Protein AF-E4YZF6-F1 (afdb_monomer_lite)

Structure (mmCIF, N/CA/C/O backbone):
data_AF-E4YZF6-F1
#
_entry.id   AF-E4YZF6-F1
#
loop_
_atom_site.group_PDB
_atom_site.id
_atom_site.type_symbol
_atom_site.label_atom_id
_atom_site.label_alt_id
_atom_site.label_comp_id
_atom_site.label_asym_id
_atom_site.label_entity_id
_atom_site.label_seq_id
_atom_site.pdbx_PDB_ins_code
_atom_site.Cartn_x
_atom_site.Cartn_y
_atom_site.Cartn_z
_atom_site.occupancy
_atom_site.B_iso_or_equiv
_atom_site.auth_seq_id
_atom_site.auth_comp_id
_atom_site.auth_asym_id
_atom_site.auth_atom_id
_atom_site.pdbx_PDB_model_num
ATOM 1 N N . MET A 1 1 ? 21.739 -3.680 -17.768 1.00 57.84 1 MET A N 1
ATOM 2 C CA . MET A 1 1 ? 20.543 -4.187 -17.054 1.00 57.84 1 MET A CA 1
ATOM 3 C C . MET A 1 1 ? 20.066 -3.189 -16.005 1.00 57.84 1 MET A C 1
ATOM 5 O O . MET 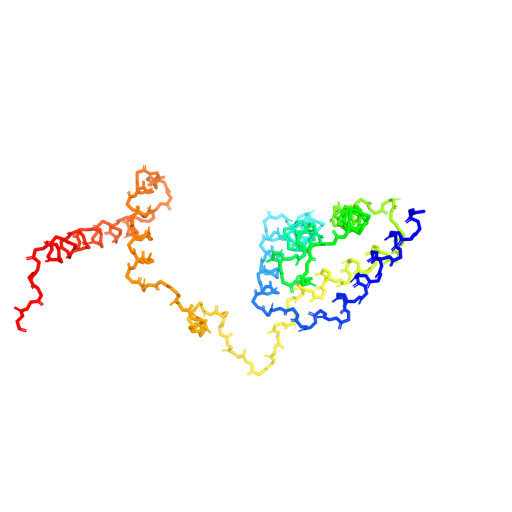A 1 1 ? 18.897 -2.847 -16.023 1.00 57.84 1 MET A O 1
ATOM 9 N N . GLU A 1 2 ? 20.958 -2.651 -15.171 1.00 67.56 2 GLU A N 1
ATOM 10 C CA . GLU A 1 2 ? 20.621 -1.664 -14.129 1.00 67.56 2 GLU A CA 1
ATOM 11 C C . GLU A 1 2 ? 19.937 -0.390 -14.665 1.00 67.56 2 GLU A C 1
ATOM 13 O O . GLU A 1 2 ? 18.896 0.005 -14.149 1.00 67.56 2 GLU A O 1
ATOM 18 N N . LYS A 1 3 ? 20.427 0.173 -15.782 1.00 73.56 3 LYS A N 1
ATOM 19 C CA . LYS A 1 3 ? 19.780 1.310 -16.467 1.00 73.56 3 LYS A CA 1
ATOM 20 C C . LYS A 1 3 ? 18.340 1.001 -16.907 1.00 73.56 3 LYS A C 1
ATOM 22 O O . LYS A 1 3 ? 17.437 1.774 -16.637 1.00 73.56 3 LYS A O 1
ATOM 27 N N . VAL A 1 4 ? 18.121 -0.182 -17.484 1.00 79.62 4 VAL A N 1
ATOM 28 C CA . VAL A 1 4 ? 16.801 -0.629 -17.963 1.00 79.62 4 VAL A CA 1
ATOM 29 C C . VAL A 1 4 ? 15.807 -0.783 -16.805 1.00 79.62 4 VAL A C 1
ATOM 31 O O . VAL A 1 4 ? 14.653 -0.393 -16.924 1.00 79.62 4 VAL A O 1
ATOM 34 N N . VAL A 1 5 ? 16.245 -1.316 -15.659 1.00 84.00 5 VAL A N 1
ATOM 35 C CA . VAL A 1 5 ? 15.397 -1.407 -14.457 1.00 84.00 5 VAL A CA 1
ATOM 36 C C . VAL A 1 5 ? 15.055 -0.017 -13.924 1.00 84.00 5 VAL A C 1
ATOM 38 O O . VAL A 1 5 ? 13.911 0.216 -13.548 1.00 84.00 5 VAL A O 1
ATOM 41 N N . SER A 1 6 ? 16.019 0.908 -13.913 1.00 85.31 6 SER A N 1
ATOM 42 C CA . SER A 1 6 ? 15.778 2.299 -13.512 1.00 85.31 6 SER A CA 1
ATOM 43 C C . SER A 1 6 ? 14.727 2.975 -14.396 1.00 85.31 6 SER A C 1
ATOM 45 O O . SER A 1 6 ? 13.865 3.676 -13.871 1.00 85.31 6 SER A O 1
ATOM 47 N N . ASP A 1 7 ? 14.765 2.735 -15.707 1.00 88.94 7 ASP A N 1
ATOM 48 C CA . ASP A 1 7 ? 13.785 3.283 -16.649 1.00 88.94 7 ASP A CA 1
ATOM 49 C C . ASP A 1 7 ? 12.374 2.742 -16.355 1.00 88.94 7 ASP A C 1
ATOM 51 O O . ASP A 1 7 ? 11.419 3.515 -16.288 1.00 88.94 7 ASP A O 1
ATOM 55 N N . TYR A 1 8 ? 12.239 1.441 -16.065 1.00 90.62 8 TYR A N 1
ATOM 56 C CA . TYR A 1 8 ? 10.955 0.852 -15.661 1.00 90.62 8 TYR A CA 1
ATOM 57 C C . TYR A 1 8 ? 10.440 1.381 -14.319 1.00 90.62 8 TYR A C 1
ATOM 59 O O . TYR A 1 8 ? 9.239 1.599 -14.168 1.00 90.62 8 TYR A O 1
ATOM 67 N N . VAL A 1 9 ? 11.323 1.599 -13.339 1.00 90.12 9 VAL A N 1
ATOM 68 C CA . VAL A 1 9 ? 10.950 2.187 -12.040 1.00 90.12 9 VAL A CA 1
ATOM 69 C C . VAL A 1 9 ? 10.416 3.600 -12.236 1.00 90.12 9 VAL A C 1
ATOM 71 O O . VAL A 1 9 ? 9.359 3.938 -11.704 1.00 90.12 9 VAL A O 1
ATOM 74 N N . LEU A 1 10 ? 11.125 4.410 -13.021 1.00 90.94 10 LEU A N 1
ATOM 75 C CA . LEU A 1 10 ? 10.709 5.769 -13.325 1.00 90.94 10 LEU A CA 1
ATOM 76 C C . LEU A 1 10 ? 9.372 5.781 -14.073 1.00 90.94 10 LEU A C 1
ATOM 78 O O . LEU A 1 10 ? 8.456 6.491 -13.673 1.00 90.94 10 LEU A O 1
ATOM 82 N N . GLN A 1 11 ? 9.223 4.942 -15.099 1.00 91.81 11 GLN A N 1
ATOM 83 C CA . GLN A 1 11 ? 7.972 4.814 -15.840 1.00 91.81 11 GLN A CA 1
ATOM 84 C C . GLN A 1 11 ? 6.807 4.409 -14.928 1.00 91.81 11 GLN A C 1
ATOM 86 O O . GLN A 1 11 ? 5.715 4.970 -15.046 1.00 91.81 11 GLN A O 1
ATOM 91 N N . ALA A 1 12 ? 7.025 3.465 -14.010 1.00 91.31 12 ALA A N 1
ATOM 92 C CA . ALA A 1 12 ? 6.015 3.054 -13.044 1.00 91.31 12 ALA A CA 1
ATOM 93 C C . ALA A 1 12 ? 5.616 4.216 -12.123 1.00 91.31 12 ALA A C 1
ATOM 95 O O . ALA A 1 12 ? 4.426 4.464 -11.946 1.00 91.31 12 ALA A O 1
ATOM 96 N N . LEU A 1 13 ? 6.587 4.955 -11.577 1.00 91.81 13 LEU A N 1
ATOM 97 C CA . LEU A 1 13 ? 6.333 6.109 -10.711 1.00 91.81 13 LEU A CA 1
ATOM 98 C C . LEU A 1 13 ? 5.577 7.224 -11.438 1.00 91.81 13 LEU A C 1
ATOM 100 O O . LEU A 1 13 ? 4.540 7.660 -10.943 1.00 91.81 13 LEU A O 1
ATOM 104 N N . CYS A 1 14 ? 6.019 7.611 -12.636 1.00 92.50 14 CYS A N 1
ATOM 105 C CA . CYS A 1 14 ? 5.322 8.610 -13.444 1.00 92.50 14 CYS A CA 1
ATOM 106 C C . CYS A 1 14 ? 3.892 8.161 -13.782 1.00 92.50 14 CYS A C 1
ATOM 108 O O . CYS A 1 14 ? 2.959 8.955 -13.702 1.00 92.50 14 CYS A O 1
ATOM 110 N N . SER A 1 15 ? 3.692 6.880 -14.114 1.00 92.44 15 SER A N 1
ATOM 111 C CA . SER A 1 15 ? 2.353 6.335 -14.382 1.00 92.44 15 SER A CA 1
ATOM 112 C C . SER A 1 15 ? 1.465 6.412 -13.141 1.00 92.44 15 SER A C 1
ATOM 114 O O . SER A 1 15 ? 0.338 6.892 -13.226 1.00 92.44 15 SER A O 1
ATOM 116 N N . MET A 1 16 ? 1.988 6.016 -11.976 1.0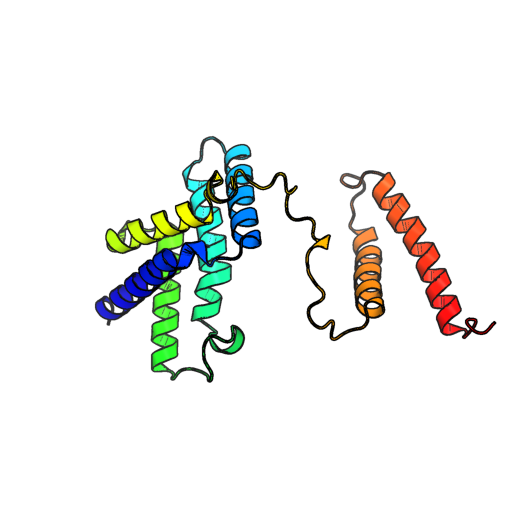0 91.50 16 MET A N 1
ATOM 117 C CA . MET A 1 16 ? 1.267 6.105 -10.705 1.00 91.50 16 MET A CA 1
ATOM 118 C C . MET A 1 16 ? 0.913 7.550 -10.351 1.00 91.50 16 MET A C 1
ATOM 120 O O . MET A 1 16 ? -0.227 7.794 -9.965 1.00 91.50 16 MET A O 1
ATOM 124 N N . ASN A 1 17 ? 1.828 8.503 -10.553 1.00 90.88 17 ASN A N 1
ATOM 125 C CA . ASN A 1 17 ? 1.559 9.930 -10.374 1.00 90.88 17 ASN A CA 1
ATOM 126 C C . ASN A 1 17 ? 0.466 10.426 -11.321 1.00 90.88 17 ASN A C 1
ATOM 128 O O . ASN A 1 17 ? -0.498 11.050 -10.878 1.00 90.88 17 ASN A O 1
ATOM 132 N N . ASN A 1 18 ? 0.541 10.103 -12.609 1.00 90.44 18 ASN A N 1
ATOM 133 C CA . ASN A 1 18 ? -0.484 10.502 -13.577 1.00 90.44 18 ASN A CA 1
ATOM 134 C C . ASN A 1 18 ? -1.872 9.944 -13.226 1.00 90.44 18 ASN A C 1
ATOM 136 O O . ASN A 1 18 ? -2.884 10.571 -13.525 1.00 90.44 18 ASN A O 1
ATOM 140 N N . THR A 1 19 ? -1.924 8.798 -12.547 1.00 88.75 19 THR A N 1
ATOM 141 C CA . THR A 1 19 ? -3.168 8.158 -12.095 1.00 88.75 19 THR A CA 1
ATOM 142 C C . THR A 1 19 ? -3.464 8.336 -10.604 1.00 88.75 19 THR A C 1
ATOM 144 O O . THR A 1 19 ? -4.355 7.667 -10.085 1.00 88.75 19 THR A O 1
ATOM 147 N N . ALA A 1 20 ? -2.754 9.212 -9.885 1.00 88.00 20 ALA A N 1
ATOM 148 C CA . ALA A 1 20 ? -2.883 9.313 -8.426 1.00 88.00 20 ALA A CA 1
ATOM 149 C C . ALA A 1 20 ? -4.301 9.712 -7.976 1.00 88.00 20 ALA A C 1
ATOM 151 O O . ALA A 1 20 ? -4.728 9.376 -6.872 1.00 88.00 20 ALA A O 1
ATOM 152 N N . ASP A 1 21 ? -5.068 10.373 -8.841 1.00 84.06 21 ASP A N 1
ATOM 153 C CA . ASP A 1 21 ? -6.457 10.745 -8.559 1.00 84.06 21 ASP A CA 1
ATOM 154 C C . ASP A 1 21 ? -7.441 9.573 -8.689 1.00 84.06 21 ASP A C 1
ATOM 156 O O . ASP A 1 21 ? -8.528 9.621 -8.113 1.00 84.06 21 ASP A O 1
ATOM 160 N N . LEU A 1 22 ? -7.036 8.488 -9.358 1.00 84.25 22 LEU A N 1
ATOM 161 C CA . LEU A 1 22 ? -7.792 7.234 -9.437 1.00 84.25 22 LEU A CA 1
ATOM 162 C C . LEU A 1 22 ? -7.601 6.352 -8.195 1.00 84.25 22 LEU A C 1
ATOM 164 O O . LEU A 1 22 ? -8.309 5.356 -8.035 1.00 84.25 22 LEU A O 1
ATOM 168 N N . PHE A 1 23 ? -6.658 6.690 -7.307 1.00 83.75 23 PHE A N 1
ATOM 169 C CA . PHE A 1 23 ? -6.451 5.927 -6.080 1.00 83.75 23 PHE A CA 1
ATOM 170 C C . PHE A 1 23 ? -7.714 5.977 -5.204 1.00 83.75 23 PHE A C 1
ATOM 172 O O . PHE A 1 23 ? -8.254 7.067 -4.979 1.00 83.75 23 PHE A O 1
ATOM 179 N N . PRO A 1 24 ? -8.177 4.838 -4.651 1.00 84.25 24 PRO A N 1
ATOM 180 C CA . PRO A 1 24 ? -9.408 4.803 -3.870 1.00 84.25 24 PRO A CA 1
ATOM 181 C C . PRO A 1 24 ? -9.396 5.825 -2.729 1.00 84.25 24 PRO A C 1
ATOM 183 O O . PRO A 1 24 ? -8.469 5.852 -1.911 1.00 84.25 24 PRO A O 1
ATOM 186 N N . LYS A 1 25 ? -10.450 6.649 -2.643 1.00 80.81 25 LYS A N 1
ATOM 187 C CA . LYS A 1 25 ? -10.566 7.730 -1.644 1.00 80.81 25 LYS A CA 1
ATOM 188 C C . LYS A 1 25 ? -10.403 7.214 -0.209 1.00 80.81 25 LYS A C 1
ATOM 190 O O . LYS A 1 25 ? -9.814 7.892 0.626 1.00 80.81 25 LYS A O 1
ATOM 195 N N . GLN A 1 26 ? -10.872 5.998 0.067 1.00 82.06 26 GLN A N 1
ATOM 196 C CA . GLN A 1 26 ? -10.766 5.331 1.365 1.00 82.06 26 GLN A CA 1
ATOM 197 C C . GLN A 1 26 ? -9.308 5.032 1.733 1.00 82.06 26 GLN A C 1
ATOM 199 O O . GLN A 1 26 ? -8.900 5.266 2.868 1.00 82.06 26 GLN A O 1
ATOM 204 N N . ILE A 1 27 ? -8.500 4.573 0.771 1.00 84.06 27 ILE A N 1
ATOM 205 C CA . ILE A 1 27 ? -7.070 4.332 0.992 1.00 84.06 27 ILE A CA 1
ATOM 206 C C . ILE A 1 27 ? -6.352 5.661 1.220 1.00 84.06 27 ILE A C 1
ATOM 208 O O . ILE A 1 27 ? -5.631 5.788 2.204 1.00 84.06 27 ILE A O 1
ATOM 212 N N . ARG A 1 28 ? -6.613 6.682 0.392 1.00 86.44 28 ARG A N 1
ATOM 213 C CA . ARG A 1 28 ? -6.053 8.037 0.584 1.00 86.44 28 ARG A CA 1
ATOM 214 C C . ARG A 1 28 ? -6.388 8.598 1.970 1.00 86.44 28 ARG A C 1
ATOM 216 O O . ARG A 1 28 ? -5.521 9.158 2.638 1.00 86.44 28 ARG A O 1
ATOM 223 N N . HIS A 1 29 ? -7.614 8.373 2.446 1.00 83.31 29 HIS A N 1
ATOM 224 C CA . HIS A 1 29 ? -8.031 8.752 3.794 1.00 83.31 29 HIS A CA 1
ATOM 225 C C . HIS A 1 29 ? -7.213 8.034 4.878 1.00 83.31 29 HIS A C 1
ATOM 227 O O . HIS A 1 29 ? -6.690 8.691 5.775 1.00 83.31 29 HIS A O 1
ATOM 233 N N . ILE A 1 30 ? -7.029 6.713 4.773 1.00 86.50 30 ILE A N 1
ATOM 234 C CA . ILE A 1 30 ? -6.187 5.944 5.707 1.00 86.50 30 ILE A CA 1
ATOM 235 C C . ILE A 1 30 ? -4.747 6.473 5.708 1.00 86.50 30 ILE A C 1
ATOM 237 O O . ILE A 1 30 ? -4.168 6.652 6.782 1.00 86.50 30 ILE A O 1
ATOM 241 N N . LEU A 1 31 ? -4.173 6.772 4.536 1.00 88.94 31 LEU A N 1
ATOM 242 C CA . LEU A 1 31 ? -2.817 7.323 4.428 1.00 88.94 31 LEU A CA 1
ATOM 243 C C . LEU A 1 31 ? -2.709 8.693 5.109 1.00 88.94 31 LEU A C 1
ATOM 245 O O . LEU A 1 31 ? -1.766 8.931 5.862 1.00 88.94 31 LEU A O 1
ATOM 249 N N . SER A 1 32 ? -3.693 9.567 4.896 1.00 88.00 32 SER A N 1
ATOM 250 C CA . SER A 1 32 ? -3.750 10.893 5.516 1.00 88.00 32 SER A CA 1
ATOM 251 C C . SER A 1 32 ? -3.886 10.814 7.041 1.00 88.00 32 SER A C 1
ATOM 253 O O . SER A 1 32 ? -3.108 11.434 7.766 1.00 88.00 32 SER A O 1
ATOM 255 N N . GLN A 1 33 ? -4.796 9.979 7.553 1.00 87.94 33 GLN A N 1
ATOM 256 C CA . GLN A 1 33 ? -4.958 9.773 8.997 1.00 87.94 33 GLN A CA 1
ATOM 257 C C . GLN A 1 33 ? -3.712 9.149 9.631 1.00 87.94 33 GLN A C 1
ATOM 259 O O . GLN A 1 33 ? -3.307 9.544 10.724 1.00 87.94 33 GLN A O 1
ATOM 264 N N . THR A 1 34 ? -3.053 8.225 8.928 1.00 89.19 34 THR A N 1
ATOM 265 C CA . THR A 1 34 ? -1.776 7.654 9.374 1.00 89.19 34 THR A CA 1
ATOM 266 C C . THR A 1 34 ? -0.706 8.739 9.473 1.00 89.19 34 THR A C 1
ATOM 268 O O . THR A 1 34 ? -0.009 8.814 10.485 1.00 89.19 34 THR A O 1
ATOM 271 N N . ARG A 1 35 ? -0.608 9.627 8.473 1.00 88.31 35 ARG A N 1
ATOM 272 C CA . ARG A 1 35 ? 0.315 10.771 8.489 1.00 88.31 35 ARG A CA 1
ATOM 273 C C . ARG A 1 35 ? 0.101 11.649 9.716 1.00 88.31 35 ARG A C 1
ATOM 275 O O . ARG A 1 35 ? 1.044 11.877 10.470 1.00 88.31 35 ARG A O 1
ATOM 282 N N . ILE A 1 36 ? -1.141 12.085 9.926 1.00 88.75 36 ILE A N 1
ATOM 283 C CA . ILE A 1 36 ? -1.536 12.960 11.037 1.00 88.75 36 ILE A CA 1
ATOM 284 C C . ILE A 1 36 ? -1.251 12.277 12.381 1.00 88.75 36 ILE A C 1
ATOM 286 O O . ILE A 1 36 ? -0.683 12.892 13.281 1.00 88.75 36 ILE A O 1
ATOM 290 N N . GLY A 1 37 ? -1.593 10.992 12.517 1.00 88.94 37 GLY A N 1
ATOM 291 C CA . GLY A 1 37 ? -1.354 10.220 13.737 1.00 88.94 37 GLY A CA 1
ATOM 292 C C . GLY A 1 37 ? 0.131 10.089 14.083 1.00 88.94 37 GLY A C 1
ATOM 293 O O . GLY A 1 37 ? 0.508 10.258 15.243 1.00 88.94 37 GLY A O 1
ATOM 294 N N . VAL A 1 38 ? 0.985 9.843 13.083 1.00 90.81 38 VAL A N 1
ATOM 295 C CA . VAL A 1 38 ? 2.442 9.777 13.273 1.00 90.81 38 VAL A CA 1
ATOM 296 C C . VAL A 1 38 ? 3.001 11.152 13.635 1.00 90.81 38 VAL A C 1
ATOM 298 O O . VAL A 1 38 ? 3.740 11.257 14.606 1.00 90.81 38 VAL A O 1
ATOM 301 N N . GLN A 1 39 ? 2.603 12.213 12.930 1.00 89.88 39 GLN A N 1
ATOM 302 C CA . GLN A 1 39 ? 3.050 13.580 13.235 1.00 89.88 39 GLN A CA 1
ATOM 303 C C . GLN A 1 39 ? 2.639 14.023 14.644 1.00 89.88 39 GLN A C 1
ATOM 305 O O . GLN A 1 39 ? 3.425 14.644 15.348 1.00 89.88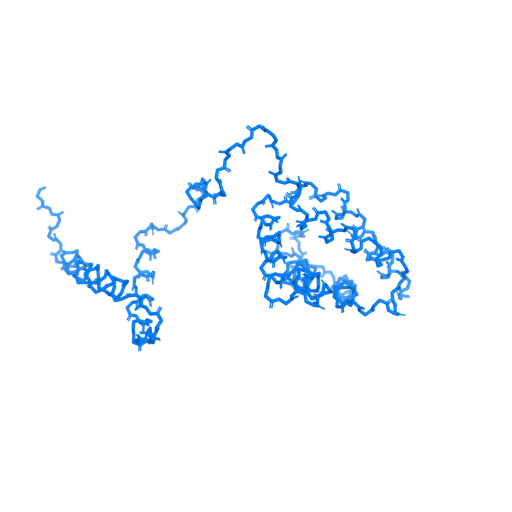 39 GLN A O 1
ATOM 310 N N . LYS A 1 40 ? 1.435 13.653 15.095 1.00 90.25 40 LYS A N 1
ATOM 311 C CA . LYS A 1 40 ? 0.968 13.952 16.455 1.00 90.25 40 LYS A CA 1
ATOM 312 C C . LYS A 1 40 ? 1.766 13.204 17.525 1.00 90.25 40 LYS A C 1
ATOM 314 O O . LYS A 1 40 ? 1.989 13.744 18.604 1.00 90.25 40 LYS A O 1
ATOM 319 N N . LYS A 1 41 ? 2.149 11.953 17.257 1.00 92.25 41 LYS A N 1
ATOM 320 C CA . LYS A 1 41 ? 2.868 11.105 18.220 1.00 92.25 41 LYS A CA 1
ATOM 321 C C . LYS A 1 41 ? 4.375 11.385 18.253 1.00 92.25 41 LYS A C 1
ATOM 323 O O . LYS A 1 41 ? 4.982 11.233 19.307 1.00 92.25 41 LYS A O 1
ATOM 328 N N . TRP A 1 42 ? 4.956 11.802 17.131 1.00 91.88 42 TRP A N 1
ATOM 329 C CA . TRP A 1 42 ? 6.377 12.127 16.989 1.00 91.88 42 TRP A CA 1
ATOM 330 C C . TRP A 1 42 ? 6.555 13.475 16.267 1.00 91.88 42 TRP A C 1
ATOM 332 O O . TRP A 1 42 ? 6.976 13.497 15.107 1.00 91.88 42 TRP A O 1
ATOM 342 N N . PRO A 1 43 ? 6.228 14.600 16.930 1.00 87.25 43 PRO A N 1
ATOM 343 C CA . PRO A 1 43 ? 6.246 15.927 16.308 1.00 87.25 43 PRO A CA 1
ATOM 344 C C . PRO A 1 43 ? 7.639 16.349 15.824 1.00 87.25 43 PRO A C 1
ATOM 346 O O . PRO A 1 43 ? 7.755 16.991 14.784 1.00 87.25 43 PRO A O 1
ATOM 349 N N . ASP A 1 44 ? 8.697 15.910 16.508 1.00 88.56 44 ASP A N 1
ATOM 350 C CA . ASP A 1 44 ? 10.086 16.261 16.182 1.00 88.56 44 ASP A CA 1
ATOM 351 C C . ASP A 1 44 ? 10.666 15.447 15.010 1.00 88.56 44 ASP A C 1
ATOM 353 O O . ASP A 1 44 ? 11.826 15.604 14.639 1.00 88.56 44 ASP A O 1
ATOM 357 N N . SER A 1 45 ? 9.889 14.528 14.426 1.00 85.44 45 SER A N 1
ATOM 358 C CA . SER A 1 45 ? 10.343 13.604 13.380 1.00 85.44 45 SER A CA 1
ATOM 359 C C . SER A 1 45 ? 9.460 13.687 12.136 1.00 85.44 45 SER A C 1
ATOM 361 O O . SER A 1 45 ? 8.741 12.743 11.800 1.00 85.44 45 SER A O 1
ATOM 363 N N . ALA A 1 46 ? 9.541 14.809 11.414 1.00 72.88 46 ALA A N 1
ATOM 364 C CA . ALA A 1 46 ? 8.767 15.039 10.189 1.00 72.88 46 ALA A CA 1
ATOM 365 C C . ALA A 1 46 ? 8.934 13.902 9.154 1.00 72.88 46 ALA A C 1
ATOM 367 O O . ALA A 1 46 ? 7.939 13.404 8.614 1.00 72.88 46 ALA A O 1
ATOM 368 N N . ASP A 1 47 ? 10.165 13.411 8.977 1.00 83.06 47 ASP A N 1
ATOM 369 C CA . ASP A 1 47 ? 10.518 12.315 8.062 1.00 83.06 47 ASP A CA 1
ATOM 370 C C . ASP A 1 47 ? 9.840 10.983 8.407 1.00 83.06 47 ASP A C 1
ATOM 372 O O . ASP A 1 47 ? 9.623 10.142 7.531 1.00 83.06 47 ASP A O 1
ATOM 376 N N . LEU A 1 48 ? 9.506 10.753 9.682 1.00 87.12 48 LEU A N 1
ATOM 377 C CA . LEU A 1 48 ? 8.919 9.487 10.121 1.00 87.12 48 LEU A CA 1
ATOM 378 C C . LEU A 1 48 ? 7.533 9.286 9.506 1.00 87.12 48 LEU A C 1
ATOM 380 O O . LEU A 1 48 ? 7.195 8.180 9.089 1.00 87.12 48 LEU A O 1
ATOM 384 N N . SER A 1 49 ? 6.751 10.363 9.407 1.00 86.25 49 SER A N 1
ATOM 385 C CA . SER A 1 49 ? 5.411 10.325 8.818 1.00 86.25 49 SER A CA 1
ATOM 386 C C . SER A 1 49 ? 5.441 9.909 7.346 1.00 86.25 49 SER A C 1
ATOM 388 O O . SER A 1 49 ? 4.685 9.027 6.940 1.00 86.25 49 SER A O 1
ATOM 390 N N . GLU A 1 50 ? 6.379 10.457 6.574 1.00 85.31 50 GLU A N 1
ATOM 391 C CA . GLU A 1 50 ? 6.578 10.111 5.168 1.00 85.31 50 GLU A CA 1
ATOM 392 C C . GLU A 1 50 ? 7.075 8.669 5.011 1.00 85.31 50 GLU A C 1
ATOM 394 O O . GLU A 1 50 ? 6.515 7.908 4.224 1.00 85.31 50 GLU A O 1
ATOM 399 N N . ARG A 1 51 ? 8.047 8.240 5.829 1.00 87.38 51 ARG A N 1
ATOM 400 C CA . ARG A 1 51 ? 8.571 6.861 5.812 1.00 87.38 51 ARG A CA 1
ATOM 401 C C . ARG A 1 51 ? 7.513 5.816 6.148 1.00 87.38 51 ARG A C 1
ATOM 403 O O . ARG A 1 51 ? 7.514 4.741 5.555 1.00 87.38 51 ARG A O 1
ATOM 410 N N . VAL A 1 52 ? 6.622 6.086 7.102 1.00 89.38 52 VAL A N 1
ATOM 411 C CA . VAL A 1 52 ? 5.548 5.148 7.472 1.00 89.38 52 VAL A CA 1
ATOM 412 C C . VAL A 1 52 ? 4.572 4.963 6.310 1.00 89.38 52 VAL A C 1
ATOM 414 O O . VAL A 1 52 ? 4.219 3.830 5.981 1.00 89.38 52 VAL A O 1
ATOM 417 N N . ILE A 1 53 ? 4.183 6.056 5.653 1.00 90.00 53 ILE A N 1
ATOM 418 C CA . ILE A 1 53 ? 3.293 6.031 4.484 1.00 90.00 53 ILE A CA 1
ATOM 419 C C . ILE A 1 53 ? 3.977 5.328 3.315 1.00 90.00 53 ILE A C 1
ATOM 421 O O . ILE A 1 53 ? 3.377 4.450 2.699 1.00 90.00 53 ILE A O 1
ATOM 425 N N . ALA A 1 54 ? 5.241 5.661 3.050 1.00 89.50 54 ALA A N 1
ATOM 426 C CA . ALA A 1 54 ? 6.036 5.040 2.002 1.00 89.50 54 ALA A CA 1
ATOM 427 C C . ALA A 1 54 ? 6.173 3.534 2.219 1.00 89.50 54 ALA A C 1
ATOM 429 O O . ALA A 1 54 ? 5.958 2.756 1.294 1.00 89.50 54 ALA A O 1
ATOM 430 N N . ASN A 1 55 ? 6.449 3.107 3.451 1.00 88.12 55 ASN A N 1
ATOM 431 C CA . ASN A 1 55 ? 6.508 1.693 3.790 1.00 88.12 55 ASN A CA 1
ATOM 432 C C . ASN A 1 55 ? 5.157 1.009 3.627 1.00 88.12 55 ASN A C 1
ATOM 434 O O . ASN A 1 55 ? 5.098 -0.077 3.067 1.00 88.12 55 ASN A O 1
ATOM 438 N N . PHE A 1 56 ? 4.056 1.610 4.066 1.00 88.69 56 PHE A N 1
ATOM 439 C CA . PHE A 1 56 ? 2.747 1.009 3.833 1.00 88.69 56 PHE A CA 1
ATOM 440 C C . PHE A 1 56 ? 2.462 0.855 2.330 1.00 88.69 56 PHE A C 1
ATOM 442 O O . PHE A 1 56 ? 2.127 -0.235 1.867 1.00 88.69 56 PHE A O 1
ATOM 449 N N . LEU A 1 57 ? 2.651 1.927 1.562 1.00 89.25 57 LEU A N 1
ATOM 450 C CA . LEU A 1 57 ? 2.292 1.981 0.153 1.00 89.25 57 LEU A CA 1
ATOM 451 C C . LEU A 1 57 ? 3.211 1.112 -0.714 1.00 89.25 57 LEU A C 1
ATOM 453 O O . LEU A 1 57 ? 2.736 0.255 -1.454 1.00 89.25 57 LEU A O 1
ATOM 457 N N . PHE A 1 58 ? 4.527 1.286 -0.619 1.00 88.81 58 PHE A N 1
ATOM 458 C CA . PHE A 1 58 ? 5.461 0.559 -1.470 1.00 88.81 58 PHE A CA 1
ATOM 459 C C . PHE A 1 58 ? 5.717 -0.861 -0.985 1.00 88.81 58 PHE A C 1
ATOM 461 O O . PHE A 1 58 ? 5.729 -1.751 -1.826 1.00 88.81 58 PHE A O 1
ATOM 468 N N . LEU A 1 59 ? 5.858 -1.118 0.320 1.00 86.00 59 LEU A N 1
ATOM 469 C CA . LEU A 1 59 ? 6.180 -2.470 0.797 1.00 86.00 59 LEU A CA 1
ATOM 470 C C . LEU A 1 59 ? 4.968 -3.397 0.747 1.00 86.00 59 LEU A C 1
ATOM 472 O O . LEU A 1 59 ? 5.095 -4.551 0.345 1.00 86.00 59 LEU A O 1
ATOM 476 N N . ARG A 1 60 ? 3.800 -2.911 1.188 1.00 84.56 60 ARG A N 1
ATOM 477 C CA . ARG A 1 60 ? 2.631 -3.774 1.431 1.00 84.56 60 ARG A CA 1
ATOM 478 C C . ARG A 1 60 ? 1.591 -3.732 0.322 1.00 84.56 60 ARG A C 1
ATOM 480 O O . ARG A 1 60 ? 0.842 -4.692 0.192 1.00 84.56 60 ARG A O 1
ATOM 487 N N . TYR A 1 61 ? 1.537 -2.653 -0.457 1.00 86.44 61 TYR A N 1
ATOM 488 C CA . TYR A 1 61 ? 0.534 -2.499 -1.508 1.00 86.44 61 TYR A CA 1
ATOM 489 C C . TYR A 1 61 ? 1.146 -2.673 -2.903 1.00 86.44 61 TYR A C 1
ATOM 491 O O . TYR A 1 61 ? 0.860 -3.652 -3.587 1.00 86.44 61 TYR A O 1
ATOM 499 N N . ILE A 1 62 ? 2.053 -1.779 -3.304 1.00 89.56 62 ILE A N 1
ATOM 500 C CA . ILE A 1 62 ? 2.595 -1.741 -4.668 1.00 89.56 62 ILE A CA 1
ATOM 501 C C . ILE A 1 62 ? 3.568 -2.900 -4.919 1.00 89.56 62 ILE A C 1
ATOM 503 O O . ILE A 1 62 ? 3.373 -3.660 -5.864 1.00 89.56 62 ILE A O 1
ATOM 507 N N . SER A 1 63 ? 4.600 -3.093 -4.086 1.00 89.00 63 SER A N 1
ATOM 508 C CA . SER A 1 63 ? 5.622 -4.125 -4.349 1.00 89.00 63 SER A CA 1
ATOM 509 C C . SER A 1 63 ? 5.050 -5.541 -4.346 1.00 89.00 63 SER A C 1
ATOM 511 O O . SER A 1 63 ? 5.513 -6.372 -5.121 1.00 89.00 63 SER A O 1
ATOM 513 N N . ALA A 1 64 ? 4.027 -5.814 -3.530 1.00 88.62 64 ALA A N 1
ATOM 514 C CA . ALA A 1 64 ? 3.340 -7.106 -3.519 1.00 88.62 64 ALA A CA 1
ATOM 515 C C . ALA A 1 64 ? 2.635 -7.401 -4.859 1.00 88.62 64 ALA A C 1
ATOM 517 O O . ALA A 1 64 ? 2.682 -8.526 -5.363 1.00 88.62 64 ALA A O 1
ATOM 518 N N . ALA A 1 65 ? 2.063 -6.369 -5.485 1.00 90.06 65 ALA A N 1
ATOM 519 C CA . ALA A 1 65 ? 1.439 -6.480 -6.797 1.00 90.06 65 ALA A CA 1
ATOM 520 C C . ALA A 1 65 ? 2.470 -6.724 -7.915 1.00 90.06 65 ALA A C 1
ATOM 522 O O . ALA A 1 65 ? 2.220 -7.506 -8.829 1.00 90.06 65 ALA A O 1
ATOM 523 N N . PHE A 1 66 ? 3.668 -6.136 -7.811 1.00 89.88 66 PHE A N 1
ATOM 524 C CA . PHE A 1 66 ? 4.771 -6.410 -8.742 1.00 89.88 66 PHE A CA 1
ATOM 525 C C . PHE A 1 66 ? 5.329 -7.832 -8.605 1.00 89.88 66 PHE A C 1
ATOM 527 O O . PHE A 1 66 ? 5.685 -8.448 -9.609 1.00 89.88 66 PHE A O 1
ATOM 534 N N . THR A 1 67 ? 5.431 -8.368 -7.386 1.00 89.12 67 THR A N 1
ATOM 535 C CA . THR A 1 67 ? 5.979 -9.717 -7.169 1.00 89.12 67 THR A CA 1
ATOM 536 C C . THR A 1 67 ? 4.997 -10.825 -7.541 1.00 89.12 67 THR A C 1
ATOM 538 O O . THR A 1 67 ? 5.435 -11.913 -7.912 1.00 89.12 67 THR A O 1
ATOM 541 N N . THR A 1 68 ? 3.688 -10.565 -7.470 1.00 88.62 68 THR A N 1
ATOM 542 C CA . THR A 1 68 ? 2.636 -11.563 -7.734 1.00 88.62 68 THR A CA 1
ATOM 543 C C . THR A 1 68 ? 1.499 -11.017 -8.613 1.00 88.62 68 THR A C 1
ATOM 545 O O . THR A 1 68 ? 0.338 -11.033 -8.211 1.00 88.62 68 THR A O 1
ATOM 548 N N . PRO A 1 69 ? 1.782 -10.576 -9.854 1.00 89.81 69 PRO A N 1
ATOM 549 C CA . PRO A 1 69 ? 0.825 -9.811 -10.660 1.00 89.81 69 PRO A CA 1
ATOM 550 C C . PRO A 1 69 ? -0.469 -10.567 -10.991 1.00 89.81 69 PRO A C 1
ATOM 552 O O . PRO A 1 69 ? -1.516 -9.946 -11.102 1.00 89.81 69 PRO A O 1
ATOM 555 N N . VAL A 1 70 ? -0.432 -11.899 -11.095 1.00 90.62 70 VAL A N 1
ATOM 556 C CA . VAL A 1 70 ? -1.629 -12.721 -11.368 1.00 90.62 70 VAL A CA 1
ATOM 557 C C . VAL A 1 70 ? -2.604 -12.718 -10.188 1.00 90.62 70 VAL A C 1
ATOM 559 O O . VAL A 1 70 ? -3.809 -12.647 -10.383 1.00 90.62 70 VAL A O 1
ATOM 562 N N . VAL A 1 71 ? -2.095 -12.756 -8.951 1.00 90.75 71 VAL A N 1
ATOM 563 C CA . VAL A 1 71 ? -2.930 -12.756 -7.732 1.00 90.75 71 VAL A CA 1
ATOM 564 C C . VAL A 1 71 ? -3.664 -11.424 -7.572 1.00 90.75 71 VAL A C 1
ATOM 566 O O . VAL A 1 71 ? -4.771 -11.381 -7.044 1.00 90.75 71 VAL A O 1
ATOM 569 N N . TYR A 1 72 ? -3.047 -10.348 -8.058 1.00 89.00 72 TYR A N 1
ATOM 570 C CA . TYR A 1 72 ? -3.605 -9.000 -8.069 1.00 89.00 72 TYR A CA 1
ATOM 571 C C . TYR A 1 72 ? -4.386 -8.677 -9.352 1.00 89.00 72 TYR A C 1
ATOM 573 O O . TYR A 1 72 ? -4.745 -7.520 -9.551 1.00 89.00 72 TYR A O 1
ATOM 581 N N . ASP A 1 73 ? -4.635 -9.669 -10.214 1.00 89.62 73 ASP A N 1
ATOM 582 C CA . ASP A 1 73 ? -5.373 -9.516 -11.477 1.00 89.62 73 ASP A CA 1
ATOM 583 C C . ASP A 1 73 ? -4.766 -8.463 -12.432 1.00 89.62 73 ASP A C 1
ATOM 585 O O . ASP A 1 73 ? -5.449 -7.803 -13.211 1.00 89.62 73 ASP A O 1
ATOM 589 N N . LEU A 1 74 ? -3.441 -8.284 -12.368 1.00 87.69 74 LEU A N 1
ATOM 590 C CA . LEU A 1 74 ? -2.683 -7.363 -13.225 1.00 87.69 74 LEU A CA 1
ATOM 591 C C . LEU A 1 74 ? -2.132 -8.037 -14.484 1.00 87.69 74 LEU A C 1
ATOM 593 O O . LEU A 1 74 ? -1.703 -7.358 -15.416 1.00 87.69 74 LEU A O 1
ATOM 597 N N . ALA A 1 75 ? -2.085 -9.369 -14.501 1.00 89.06 75 ALA A N 1
ATOM 598 C CA . ALA A 1 75 ? -1.594 -10.146 -15.628 1.00 89.06 75 ALA A CA 1
ATOM 599 C C . ALA A 1 75 ? -2.445 -11.409 -15.826 1.00 89.06 75 ALA A C 1
ATOM 601 O O . ALA A 1 75 ? -2.736 -12.098 -14.848 1.00 89.06 75 ALA A O 1
ATOM 602 N N . PRO A 1 76 ? -2.771 -11.774 -17.080 1.00 88.06 76 PRO A N 1
ATOM 603 C CA . PRO A 1 76 ? -3.619 -12.931 -17.376 1.00 88.06 76 PRO A CA 1
ATOM 604 C C . PRO A 1 76 ? -2.932 -14.275 -17.093 1.00 88.06 76 PRO A C 1
ATOM 606 O O . PRO A 1 76 ? -3.593 -15.304 -16.991 1.00 88.06 76 PRO A O 1
ATOM 609 N N . ALA A 1 77 ? -1.601 -14.288 -17.002 1.00 91.25 77 ALA A N 1
ATOM 610 C CA . ALA A 1 77 ? -0.808 -15.473 -16.714 1.00 91.25 77 ALA A CA 1
ATOM 611 C C . ALA A 1 77 ? 0.517 -15.088 -16.051 1.00 91.25 77 ALA A C 1
ATOM 613 O O . ALA A 1 77 ? 0.974 -13.944 -16.128 1.00 91.25 77 ALA A O 1
ATOM 614 N N . THR A 1 78 ? 1.151 -16.072 -15.415 1.00 89.25 78 THR A N 1
ATOM 615 C CA . THR A 1 78 ? 2.442 -15.897 -14.754 1.00 89.25 78 THR A CA 1
ATOM 616 C C . THR A 1 78 ? 3.503 -15.436 -15.764 1.00 89.25 78 THR A C 1
ATOM 618 O O . THR A 1 78 ? 3.708 -16.117 -16.773 1.00 89.25 78 THR A O 1
ATOM 621 N N . PRO A 1 79 ? 4.213 -14.316 -15.513 1.00 89.94 79 PRO A N 1
ATOM 622 C CA . PRO A 1 79 ? 5.269 -13.844 -16.403 1.00 89.94 79 PRO A CA 1
ATOM 623 C C . PRO A 1 79 ? 6.397 -14.869 -16.558 1.00 89.94 79 PRO A C 1
ATOM 625 O O . PRO A 1 79 ? 6.611 -15.718 -15.689 1.00 89.94 79 PRO A O 1
ATOM 628 N N . THR A 1 80 ? 7.181 -14.751 -17.631 1.00 94.38 80 THR A N 1
ATOM 629 C CA . THR A 1 80 ? 8.377 -15.586 -17.841 1.00 94.38 80 THR A CA 1
ATOM 630 C C . THR A 1 80 ? 9.383 -15.424 -16.694 1.00 94.38 80 THR A C 1
ATOM 632 O O . THR A 1 80 ? 9.386 -14.408 -16.001 1.00 94.38 80 THR A O 1
ATOM 635 N N . ILE A 1 81 ? 10.300 -16.384 -16.518 1.00 91.62 81 ILE A N 1
ATOM 636 C CA . ILE A 1 81 ? 11.348 -16.315 -15.475 1.00 91.62 81 ILE A CA 1
ATOM 637 C C . ILE A 1 81 ? 12.140 -15.001 -15.571 1.00 91.62 81 ILE A C 1
ATOM 639 O O . ILE A 1 81 ? 12.479 -14.394 -14.555 1.00 91.62 81 ILE A O 1
ATOM 643 N N . PHE A 1 82 ? 12.422 -14.538 -16.791 1.00 89.94 82 PHE A N 1
ATOM 644 C CA . PHE A 1 82 ? 13.079 -13.253 -17.007 1.00 89.94 82 PHE A CA 1
ATOM 645 C C . PHE A 1 82 ? 12.189 -12.077 -16.579 1.00 89.94 82 PHE A C 1
ATOM 647 O O . PHE A 1 82 ? 12.646 -11.220 -15.825 1.00 89.94 82 PHE A O 1
ATOM 654 N N . GLY A 1 83 ? 10.912 -12.067 -16.979 1.00 89.62 83 GLY A N 1
ATOM 655 C CA . GLY A 1 83 ? 9.951 -11.036 -16.575 1.00 89.62 83 GLY A CA 1
ATOM 656 C C . GLY A 1 83 ? 9.774 -10.951 -15.057 1.00 89.62 83 GLY A C 1
ATOM 657 O O . GLY A 1 83 ? 9.831 -9.862 -14.494 1.00 89.62 83 GLY A O 1
ATOM 658 N N . GLN A 1 84 ? 9.671 -12.092 -14.371 1.00 90.69 84 GLN A N 1
ATOM 659 C CA . GLN A 1 84 ? 9.601 -12.148 -12.907 1.00 90.69 84 GLN A CA 1
ATOM 660 C C . GLN A 1 84 ? 10.848 -11.550 -12.246 1.00 90.69 84 GLN A C 1
ATOM 662 O O . GLN A 1 84 ? 10.734 -10.784 -11.291 1.00 90.69 84 GLN A O 1
ATOM 667 N N . LYS A 1 85 ? 12.047 -11.858 -12.764 1.00 90.94 85 LYS A N 1
ATOM 668 C CA . LYS A 1 85 ? 13.301 -11.280 -12.256 1.00 90.94 85 LYS A CA 1
ATOM 669 C C . LYS A 1 85 ? 13.324 -9.759 -12.407 1.00 90.94 85 LYS A C 1
ATOM 671 O O . LYS A 1 85 ? 13.737 -9.078 -11.471 1.00 90.94 85 LYS A O 1
ATOM 676 N N . VAL A 1 86 ? 12.861 -9.235 -13.544 1.00 90.94 86 VAL A N 1
ATOM 677 C CA . VAL A 1 86 ? 12.775 -7.786 -13.785 1.00 90.94 86 VAL A CA 1
ATOM 678 C C . VAL A 1 86 ? 11.766 -7.135 -12.838 1.00 90.94 86 VAL A C 1
ATOM 680 O O . VAL A 1 86 ? 12.122 -6.175 -12.159 1.00 90.94 86 VAL A O 1
ATOM 683 N N . LEU A 1 87 ? 10.551 -7.679 -12.710 1.00 91.75 87 LEU A N 1
ATOM 684 C CA . LEU A 1 87 ? 9.529 -7.153 -11.793 1.00 91.75 87 LEU A CA 1
ATOM 685 C C . LEU A 1 87 ? 10.002 -7.166 -10.334 1.00 91.75 87 LEU A C 1
ATOM 687 O O . LEU A 1 87 ? 9.797 -6.198 -9.606 1.00 91.75 87 LEU A O 1
ATOM 691 N N . LEU A 1 88 ? 10.711 -8.219 -9.919 1.00 91.94 88 LEU A N 1
ATOM 692 C CA . LEU A 1 88 ? 11.305 -8.298 -8.587 1.00 91.94 88 LEU A CA 1
ATOM 693 C C . LEU A 1 88 ? 12.393 -7.235 -8.375 1.00 91.94 88 LEU A C 1
ATOM 695 O O . LEU A 1 88 ? 12.496 -6.672 -7.286 1.00 91.94 88 LEU A O 1
ATOM 699 N N . GLN A 1 89 ? 13.216 -6.953 -9.388 1.00 90.00 89 GLN A N 1
ATOM 700 C CA . GLN A 1 89 ? 14.208 -5.876 -9.321 1.00 90.00 89 GLN A CA 1
ATOM 701 C C . GLN A 1 89 ? 13.543 -4.495 -9.254 1.00 90.00 89 GLN A C 1
ATOM 703 O O . GLN A 1 89 ? 13.970 -3.671 -8.449 1.00 90.00 89 GLN A O 1
ATOM 708 N N . VAL A 1 90 ? 12.470 -4.263 -10.018 1.00 90.38 90 VAL A N 1
ATOM 709 C CA . VAL A 1 90 ? 11.668 -3.029 -9.944 1.00 90.38 90 VAL A CA 1
ATOM 710 C C . VAL A 1 90 ? 11.072 -2.856 -8.545 1.00 90.38 90 VAL A C 1
ATOM 712 O O . VAL A 1 90 ? 11.258 -1.806 -7.935 1.00 90.38 90 VAL A O 1
ATOM 715 N N . ALA A 1 91 ? 10.447 -3.898 -7.989 1.00 91.25 91 ALA A N 1
ATOM 716 C CA . ALA A 1 91 ? 9.894 -3.878 -6.634 1.00 91.25 91 ALA A CA 1
ATOM 717 C C . ALA A 1 91 ? 10.964 -3.560 -5.572 1.00 91.25 91 ALA A C 1
ATOM 719 O O . ALA A 1 91 ? 10.757 -2.715 -4.703 1.00 91.25 91 ALA A O 1
ATOM 720 N N . LYS A 1 92 ? 12.151 -4.174 -5.672 1.00 88.94 92 LYS A N 1
ATOM 721 C CA . LYS A 1 92 ? 13.284 -3.874 -4.777 1.00 88.94 92 LYS A CA 1
ATOM 722 C C . LYS A 1 92 ? 13.727 -2.413 -4.876 1.00 88.94 92 LYS A C 1
ATOM 724 O O . LYS A 1 92 ? 13.961 -1.780 -3.849 1.00 88.94 92 LYS A O 1
ATOM 729 N N . SER A 1 93 ? 13.820 -1.869 -6.086 1.00 87.69 93 SER A N 1
ATOM 730 C CA . SER A 1 93 ? 14.194 -0.469 -6.308 1.00 87.69 93 SER A CA 1
ATOM 731 C C . SER A 1 93 ? 13.148 0.509 -5.766 1.00 87.69 93 SER A C 1
ATOM 733 O O . SER A 1 93 ? 13.519 1.487 -5.118 1.00 87.69 93 SER A O 1
ATOM 735 N N . LEU A 1 94 ? 11.853 0.222 -5.945 1.00 87.38 94 LEU A N 1
ATOM 736 C CA . LEU A 1 94 ? 10.761 0.993 -5.338 1.00 87.38 94 LEU A CA 1
ATOM 737 C C . LEU A 1 94 ? 10.835 0.959 -3.806 1.00 87.38 94 LEU A C 1
ATOM 739 O O . LEU A 1 94 ? 10.674 1.989 -3.155 1.00 87.38 94 LEU A O 1
ATOM 743 N N . GLN A 1 95 ? 11.162 -0.195 -3.219 1.00 87.38 95 GLN A N 1
ATOM 744 C CA . GLN A 1 95 ? 11.352 -0.296 -1.773 1.00 87.38 95 GLN A CA 1
ATOM 745 C C . GLN A 1 95 ? 12.561 0.513 -1.282 1.00 87.38 95 GLN A C 1
ATOM 747 O O . GLN A 1 95 ? 12.508 1.138 -0.221 1.00 87.38 95 GLN A O 1
ATOM 752 N N . HIS A 1 96 ? 13.658 0.532 -2.043 1.00 84.94 96 HIS A N 1
ATOM 753 C CA . HIS A 1 96 ? 14.800 1.391 -1.733 1.00 84.94 96 HIS A CA 1
ATOM 754 C C . HIS A 1 96 ? 14.434 2.880 -1.789 1.00 84.94 96 HIS A C 1
ATOM 756 O O . HIS A 1 96 ? 14.888 3.631 -0.923 1.00 84.94 96 HIS A O 1
ATOM 762 N N . ALA A 1 97 ? 13.577 3.280 -2.737 1.00 81.00 97 ALA A N 1
ATOM 763 C CA . ALA A 1 97 ? 13.050 4.641 -2.826 1.00 81.00 97 ALA A CA 1
ATOM 764 C C . ALA A 1 97 ? 12.185 4.985 -1.605 1.00 81.00 97 ALA A C 1
ATOM 766 O O . ALA A 1 97 ? 12.382 6.023 -0.979 1.00 81.00 97 ALA A O 1
ATOM 767 N N . ALA A 1 98 ? 11.301 4.071 -1.200 1.00 81.88 98 ALA A N 1
ATOM 768 C CA . ALA A 1 98 ? 10.418 4.2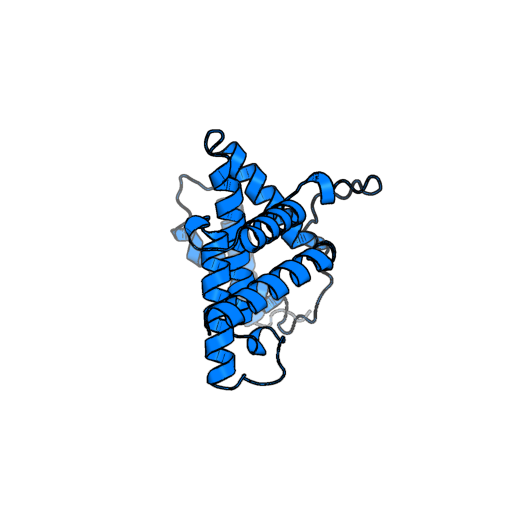41 -0.049 1.00 81.88 98 ALA A CA 1
ATOM 769 C C . ALA A 1 98 ? 11.161 4.380 1.290 1.00 81.88 98 ALA A C 1
ATOM 771 O O . ALA A 1 98 ? 10.747 5.138 2.165 1.00 81.88 98 ALA A O 1
ATOM 772 N N . ASN A 1 99 ? 12.283 3.674 1.453 1.00 80.38 99 ASN A N 1
ATOM 773 C CA . ASN A 1 99 ? 13.082 3.709 2.682 1.00 80.38 99 ASN A CA 1
ATOM 774 C C . ASN A 1 99 ? 13.871 5.017 2.867 1.00 80.38 99 ASN A C 1
ATOM 776 O O . ASN A 1 99 ? 14.572 5.170 3.869 1.00 80.38 99 ASN A O 1
ATOM 780 N N . GLY A 1 100 ? 13.809 5.942 1.906 1.00 67.62 100 GLY A N 1
ATOM 781 C CA . GLY A 1 100 ? 14.584 7.176 1.934 1.00 67.62 100 GLY A CA 1
ATOM 782 C C . GLY A 1 100 ? 16.086 6.971 1.726 1.00 67.62 100 GLY A C 1
ATOM 783 O O . GLY A 1 100 ? 16.868 7.895 1.941 1.00 67.62 100 GLY A O 1
ATOM 784 N N . ASN A 1 101 ? 16.511 5.786 1.264 1.00 63.72 101 ASN A N 1
ATOM 785 C CA . ASN A 1 101 ? 17.892 5.507 0.851 1.00 63.72 101 ASN A CA 1
ATOM 786 C C . ASN A 1 101 ? 18.147 6.060 -0.559 1.00 63.72 101 ASN A C 1
ATOM 788 O O . ASN A 1 101 ? 18.557 5.365 -1.488 1.00 63.72 101 ASN A O 1
ATOM 792 N N . PHE A 1 102 ? 17.887 7.354 -0.693 1.00 56.91 102 PHE A N 1
ATOM 793 C CA . PHE A 1 102 ? 17.922 8.119 -1.926 1.00 56.91 102 PHE A CA 1
ATOM 794 C C . PHE A 1 102 ? 19.332 8.254 -2.519 1.00 56.91 102 PHE A C 1
ATOM 796 O O . PHE A 1 102 ? 19.472 8.454 -3.718 1.00 56.91 102 PHE A O 1
ATOM 803 N N . ALA A 1 103 ? 20.385 8.052 -1.722 1.00 51.72 103 ALA A N 1
ATOM 804 C CA . ALA A 1 103 ? 21.779 8.203 -2.151 1.00 51.72 103 ALA A CA 1
ATOM 805 C C . ALA A 1 103 ? 22.194 7.308 -3.340 1.00 51.72 103 ALA A C 1
ATOM 807 O O . ALA A 1 103 ? 23.182 7.604 -4.003 1.00 51.72 103 ALA A O 1
ATOM 808 N N . LYS A 1 104 ? 21.463 6.217 -3.613 1.00 59.28 104 LYS A N 1
ATOM 809 C CA . LYS A 1 104 ? 21.730 5.302 -4.741 1.00 59.28 104 LYS A CA 1
ATOM 810 C C . LYS A 1 104 ? 20.739 5.431 -5.902 1.00 59.28 104 LYS A C 1
ATOM 812 O O . LYS A 1 104 ? 20.879 4.718 -6.889 1.00 59.28 104 LYS A O 1
ATOM 817 N N . LEU A 1 105 ? 19.727 6.289 -5.784 1.00 67.19 105 LEU A N 1
ATOM 818 C CA . LEU A 1 105 ? 18.668 6.441 -6.783 1.00 67.19 105 LEU A CA 1
ATOM 819 C C . LEU A 1 105 ? 18.814 7.772 -7.512 1.00 67.19 105 LEU A C 1
ATOM 821 O O . LEU A 1 105 ? 19.219 8.769 -6.915 1.00 67.19 105 LEU A O 1
ATOM 825 N N . SER A 1 106 ? 18.449 7.798 -8.795 1.00 77.94 106 SER A N 1
ATOM 826 C CA . SER A 1 106 ? 18.453 9.037 -9.573 1.00 77.94 106 SER A CA 1
ATOM 827 C C . SER A 1 106 ? 17.543 10.078 -8.920 1.00 77.94 106 SER A C 1
ATOM 829 O O . SER A 1 106 ? 16.471 9.740 -8.416 1.00 77.94 106 SER A O 1
ATOM 831 N N . THR A 1 107 ? 17.945 11.351 -8.951 1.00 82.06 107 THR A N 1
ATOM 832 C CA . THR A 1 107 ? 17.178 12.468 -8.372 1.00 82.06 107 THR A CA 1
ATOM 833 C C . THR A 1 107 ? 15.721 12.463 -8.833 1.00 82.06 107 THR A C 1
ATOM 835 O O . THR A 1 107 ? 14.821 12.726 -8.045 1.00 82.06 107 THR A O 1
ATOM 838 N N . GLN A 1 108 ? 15.473 12.075 -10.085 1.00 84.50 108 GLN A N 1
ATOM 839 C CA . GLN A 1 108 ? 14.132 11.999 -10.652 1.00 84.50 108 GLN A CA 1
ATOM 840 C C . GLN A 1 108 ? 13.247 10.953 -9.959 1.00 84.50 108 GLN A C 1
ATOM 842 O O . GLN A 1 108 ? 12.121 11.267 -9.593 1.00 84.50 108 GLN A O 1
ATOM 847 N N . ILE A 1 109 ? 13.757 9.743 -9.699 1.00 86.19 109 ILE A N 1
ATOM 848 C CA . ILE A 1 109 ? 13.013 8.705 -8.962 1.00 86.19 109 ILE A CA 1
ATOM 849 C C . ILE A 1 109 ? 12.650 9.199 -7.557 1.00 86.19 109 ILE A C 1
ATOM 851 O O . ILE A 1 109 ? 11.551 8.933 -7.073 1.00 86.19 109 ILE A O 1
ATOM 855 N N . GLN A 1 110 ? 13.552 9.941 -6.909 1.00 84.38 110 GLN A N 1
ATOM 856 C CA . GLN A 1 110 ? 13.295 10.514 -5.586 1.00 84.38 110 GLN A CA 1
ATOM 857 C C . GLN A 1 110 ? 12.164 11.542 -5.643 1.00 84.38 110 GLN A C 1
ATOM 859 O O . GLN A 1 110 ? 11.244 11.478 -4.831 1.00 84.38 110 GLN A O 1
ATOM 864 N N . THR A 1 111 ? 12.213 12.458 -6.614 1.00 88.44 111 THR A N 1
ATOM 865 C CA . THR A 1 111 ? 11.190 13.490 -6.813 1.00 88.44 111 THR A CA 1
ATOM 866 C C . THR A 1 111 ? 9.824 12.871 -7.080 1.00 88.44 111 THR A C 1
ATOM 868 O O . THR A 1 111 ? 8.870 13.199 -6.384 1.00 88.44 111 THR A O 1
ATOM 871 N N . GLU A 1 112 ? 9.737 11.924 -8.015 1.00 90.12 112 GLU A N 1
ATOM 872 C CA . GLU A 1 112 ? 8.475 11.258 -8.356 1.00 90.12 112 GLU A CA 1
ATOM 873 C C . GLU A 1 112 ? 7.905 10.469 -7.169 1.00 90.12 112 GLU A C 1
ATOM 875 O O . GLU A 1 112 ? 6.700 10.485 -6.926 1.00 90.12 112 GLU A O 1
ATOM 880 N N . THR A 1 113 ? 8.771 9.815 -6.386 1.00 89.38 113 THR A N 1
ATOM 881 C CA . THR A 1 113 ? 8.360 9.101 -5.167 1.00 89.38 113 THR A CA 1
ATOM 882 C C . THR A 1 113 ? 7.773 10.066 -4.140 1.00 89.38 113 THR A C 1
ATOM 884 O O . THR A 1 113 ? 6.702 9.803 -3.594 1.00 89.38 113 THR A O 1
ATOM 887 N N . LYS A 1 114 ? 8.451 11.191 -3.884 1.00 88.50 114 LYS A N 1
ATOM 888 C CA . LYS A 1 114 ? 7.988 12.211 -2.935 1.00 88.50 114 LYS A CA 1
ATOM 889 C C . LYS A 1 114 ? 6.675 12.847 -3.378 1.00 88.50 114 LYS A C 1
ATOM 891 O O . LYS A 1 114 ? 5.774 12.994 -2.553 1.00 88.50 114 LYS A O 1
ATOM 896 N N . ASP A 1 115 ? 6.548 13.172 -4.664 1.00 89.88 115 ASP A N 1
ATOM 897 C CA . ASP A 1 115 ? 5.315 13.731 -5.223 1.00 89.88 115 ASP A CA 1
ATOM 898 C C . ASP A 1 115 ? 4.140 12.760 -5.057 1.00 89.88 115 ASP A C 1
ATOM 900 O O . ASP A 1 115 ? 3.092 13.141 -4.533 1.00 89.88 115 ASP A O 1
ATOM 904 N N . LEU A 1 116 ? 4.346 11.474 -5.363 1.00 90.31 116 LEU A N 1
ATOM 905 C CA . LEU A 1 116 ? 3.313 10.451 -5.200 1.00 90.31 116 LEU A CA 1
ATOM 906 C C . LEU A 1 116 ? 2.854 10.338 -3.746 1.00 90.31 116 LEU A C 1
ATOM 908 O O . LEU A 1 116 ? 1.655 10.341 -3.458 1.00 90.31 116 LEU A O 1
ATOM 912 N N . LEU A 1 117 ? 3.804 10.255 -2.812 1.00 89.50 117 LEU A N 1
ATOM 913 C CA . LEU A 1 117 ? 3.501 10.162 -1.384 1.00 89.50 117 LEU A CA 1
ATOM 914 C C . LEU A 1 117 ? 2.756 11.396 -0.888 1.00 89.50 117 LEU A C 1
ATOM 916 O O . LEU A 1 117 ? 1.795 11.267 -0.123 1.00 89.50 117 LEU A O 1
ATOM 920 N N . PHE A 1 118 ? 3.161 12.582 -1.337 1.00 88.75 118 PHE A N 1
ATOM 921 C CA . PHE A 1 118 ? 2.470 13.819 -1.019 1.00 88.75 118 PHE A CA 1
ATOM 922 C C . PHE A 1 118 ? 1.041 13.792 -1.572 1.00 88.75 118 PHE A C 1
ATOM 924 O O . PHE A 1 118 ? 0.090 13.869 -0.800 1.00 88.75 118 PHE A O 1
ATOM 931 N N . ARG A 1 119 ? 0.847 13.561 -2.872 1.00 88.38 119 ARG A N 1
ATOM 932 C CA . ARG A 1 119 ? -0.479 13.556 -3.514 1.00 88.38 119 ARG A CA 1
ATOM 933 C C . ARG A 1 119 ? -1.442 12.519 -2.938 1.00 88.38 119 ARG A C 1
ATOM 935 O O . ARG A 1 119 ? -2.641 12.784 -2.828 1.00 88.38 119 ARG A O 1
ATOM 942 N N . LEU A 1 120 ? -0.947 11.350 -2.540 1.00 87.81 120 LEU A N 1
ATOM 943 C CA . LEU A 1 120 ? -1.790 10.303 -1.962 1.00 87.81 120 LEU A CA 1
ATOM 944 C C . LEU A 1 120 ? -2.118 10.526 -0.480 1.00 87.81 120 LEU A C 1
ATOM 946 O O . LEU A 1 120 ? -3.161 10.054 -0.029 1.00 87.81 120 LEU A O 1
ATOM 950 N N . SER A 1 121 ? -1.268 11.237 0.269 1.00 85.31 121 SER A N 1
ATOM 951 C CA . SER A 1 121 ? -1.440 11.455 1.716 1.00 85.31 121 SER A CA 1
ATOM 952 C C . SER A 1 121 ? -1.878 12.867 2.116 1.00 85.31 121 SER A C 1
ATOM 954 O O . SER A 1 121 ? -2.221 13.088 3.281 1.00 85.31 121 SER A O 1
ATOM 956 N N . SER A 1 122 ? -1.868 13.827 1.188 1.00 80.56 122 SER A N 1
ATOM 957 C CA . SER A 1 122 ? -2.272 15.207 1.455 1.00 80.56 122 SER A CA 1
ATOM 958 C C . SER A 1 122 ? -3.754 15.287 1.804 1.00 80.56 122 SER A C 1
ATOM 960 O O . SER A 1 122 ? -4.613 14.825 1.048 1.00 80.56 122 SER A O 1
ATOM 962 N N . ALA A 1 123 ? -4.026 15.897 2.961 1.00 61.12 123 ALA A N 1
ATOM 963 C CA . ALA A 1 123 ? -5.362 16.072 3.526 1.00 61.12 123 ALA A CA 1
ATOM 964 C C . ALA A 1 123 ? -6.271 16.949 2.644 1.00 61.12 123 ALA A C 1
ATOM 966 O O . ALA A 1 123 ? -7.484 16.750 2.626 1.00 61.12 123 ALA A O 1
ATOM 967 N N . ASP A 1 124 ? -5.684 17.853 1.854 1.00 57.66 124 ASP A N 1
ATOM 968 C CA . ASP A 1 124 ? -6.413 18.779 0.978 1.00 57.66 124 ASP A CA 1
ATOM 969 C C . ASP A 1 124 ? -7.174 18.082 -0.156 1.00 57.66 124 ASP A C 1
ATOM 971 O O . ASP A 1 124 ? -8.144 18.619 -0.672 1.00 57.66 124 ASP A O 1
ATOM 975 N N . ASN A 1 125 ? -6.828 16.840 -0.500 1.00 52.84 125 ASN A N 1
ATOM 976 C CA . ASN A 1 125 ? -7.583 16.074 -1.498 1.00 52.84 125 ASN A CA 1
ATOM 977 C C . ASN A 1 125 ? -8.947 15.581 -0.992 1.00 52.84 125 ASN A C 1
ATOM 979 O O . ASN A 1 125 ? -9.700 14.958 -1.741 1.00 52.84 125 ASN A O 1
ATOM 983 N N . PHE A 1 126 ? -9.244 15.805 0.289 1.00 52.31 126 PHE A N 1
ATOM 984 C CA . PHE A 1 126 ? -10.511 15.446 0.915 1.00 52.31 126 PHE A CA 1
ATOM 985 C C . PHE A 1 126 ? -11.399 16.671 1.187 1.00 52.31 126 PHE A C 1
ATOM 987 O O . PHE A 1 126 ? -12.557 16.502 1.559 1.00 52.31 126 PHE A O 1
ATOM 994 N N . THR A 1 127 ? -10.900 17.897 0.968 1.00 46.91 127 THR A N 1
ATOM 995 C CA . THR A 1 127 ? -11.688 19.135 1.092 1.00 46.91 127 THR A CA 1
ATOM 996 C C . THR A 1 127 ? -12.487 19.399 -0.187 1.00 46.91 127 THR A C 1
ATOM 998 O O . THR A 1 127 ? -12.417 20.458 -0.806 1.00 46.91 127 THR A O 1
ATOM 1001 N N . ASP A 1 128 ? -13.298 18.421 -0.594 1.00 44.16 128 ASP A N 1
ATOM 1002 C CA . ASP A 1 128 ? -14.380 18.697 -1.530 1.00 44.16 128 ASP A CA 1
ATOM 1003 C C . ASP A 1 128 ? -15.393 19.595 -0.804 1.00 44.16 128 ASP A C 1
ATOM 1005 O O . ASP A 1 128 ? -16.114 19.156 0.096 1.00 44.16 128 ASP A O 1
ATOM 1009 N N . LYS A 1 129 ? -15.409 20.884 -1.166 1.00 47.16 129 LYS A N 1
ATOM 1010 C CA . LYS A 1 129 ? -16.281 21.928 -0.598 1.00 47.16 129 LYS A CA 1
ATOM 1011 C C . LYS A 1 129 ? -17.779 21.598 -0.696 1.00 47.16 129 LYS A C 1
ATOM 1013 O O . LYS A 1 129 ? -18.583 22.319 -0.116 1.00 47.16 129 LYS A O 1
ATOM 1018 N N . ASN A 1 130 ? -18.151 20.518 -1.384 1.00 41.25 130 ASN A N 1
ATOM 1019 C CA . ASN A 1 130 ? -19.534 20.094 -1.566 1.00 41.25 130 ASN A CA 1
ATOM 1020 C C . ASN A 1 130 ? -19.990 18.936 -0.671 1.00 41.25 130 ASN A C 1
ATOM 1022 O O . ASN A 1 130 ? -21.160 18.564 -0.741 1.00 41.25 130 ASN A O 1
ATOM 1026 N N . HIS A 1 131 ? -19.143 18.380 0.202 1.00 44.16 131 HIS A N 1
ATOM 1027 C CA . HIS A 1 131 ? -19.583 17.289 1.068 1.00 44.16 131 HIS A CA 1
ATOM 1028 C C . HIS A 1 131 ? -19.093 17.413 2.511 1.00 44.16 131 HIS A C 1
ATOM 1030 O O . HIS A 1 131 ? -18.029 16.932 2.886 1.00 44.16 131 HIS A O 1
ATOM 1036 N N . SER A 1 132 ? -20.002 17.892 3.363 1.00 41.88 132 SER A N 1
ATOM 1037 C CA . SER A 1 132 ? -20.155 17.499 4.771 1.00 41.88 132 SER A CA 1
ATOM 1038 C C . SER A 1 132 ? -20.464 15.997 4.906 1.00 41.88 132 SER A C 1
ATOM 1040 O O . SER A 1 132 ? -21.390 15.609 5.615 1.00 41.88 132 SER A O 1
ATOM 1042 N N . GLN A 1 133 ? -19.766 15.126 4.173 1.00 43.03 133 GLN A N 1
ATOM 1043 C CA . GLN A 1 133 ? -19.859 13.698 4.419 1.00 43.03 133 GLN A CA 1
ATOM 1044 C C . GLN A 1 133 ? -18.932 13.393 5.599 1.00 43.03 133 GLN A C 1
ATOM 1046 O O . GLN A 1 133 ? -17.729 13.651 5.502 1.00 43.03 133 GLN A O 1
ATOM 1051 N N . PRO A 1 134 ? -19.466 12.880 6.725 1.00 43.16 134 PRO A N 1
ATOM 1052 C CA . PRO A 1 134 ? -18.622 12.363 7.792 1.00 43.16 134 PRO A CA 1
ATOM 1053 C C . PRO A 1 134 ? -17.646 11.329 7.206 1.00 43.16 134 PRO A C 1
ATOM 1055 O O . PRO A 1 134 ? -17.939 10.763 6.145 1.00 43.16 134 PRO A O 1
ATOM 1058 N N . PRO A 1 135 ? -16.488 11.081 7.858 1.00 48.16 135 PRO A N 1
ATOM 1059 C CA . PRO A 1 135 ? -15.540 10.054 7.423 1.00 48.16 135 PRO A CA 1
ATOM 1060 C C . PRO A 1 135 ? -16.319 8.807 7.002 1.00 48.16 135 PRO A C 1
ATOM 1062 O O . PRO A 1 135 ? -17.260 8.454 7.723 1.00 48.16 135 PRO A O 1
ATOM 1065 N N . PRO A 1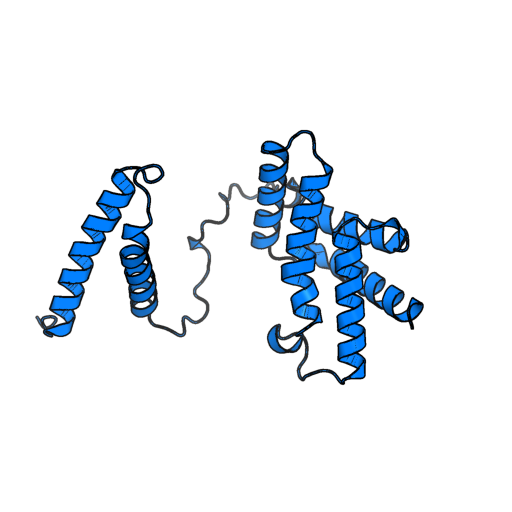 136 ? -16.005 8.199 5.839 1.00 45.59 136 PRO A N 1
ATOM 1066 C CA . PRO A 1 136 ? -16.822 7.146 5.256 1.00 45.59 136 PRO A CA 1
ATOM 1067 C C . PRO A 1 136 ? -17.083 6.099 6.328 1.00 45.59 136 PRO A C 1
ATOM 1069 O O . PRO A 1 136 ? -16.191 5.359 6.737 1.00 45.59 136 PRO A O 1
ATOM 1072 N N . THR A 1 137 ? -18.305 6.098 6.852 1.00 45.38 137 THR A N 1
ATOM 1073 C CA . THR A 1 137 ? -18.713 5.091 7.814 1.00 45.38 137 THR A CA 1
ATOM 1074 C C . THR A 1 137 ? -18.718 3.788 7.026 1.00 45.38 137 THR A C 1
ATOM 1076 O O . THR A 1 137 ? -19.205 3.769 5.895 1.00 45.38 137 THR A O 1
ATOM 1079 N N . PHE A 1 138 ? -18.192 2.699 7.593 1.00 43.22 138 PHE A N 1
ATOM 1080 C CA . PHE A 1 138 ? -18.148 1.375 6.945 1.00 43.22 138 PHE A CA 1
ATOM 1081 C C . PHE A 1 138 ? -19.508 0.904 6.378 1.00 43.22 138 PHE A C 1
ATOM 1083 O O . PHE A 1 138 ? -19.562 -0.035 5.591 1.00 43.22 138 PHE A O 1
ATOM 1090 N N . ALA A 1 139 ? -20.600 1.580 6.741 1.00 40.28 139 ALA A N 1
ATOM 1091 C CA . ALA A 1 139 ? -21.943 1.426 6.205 1.00 40.28 139 ALA A CA 1
ATOM 1092 C C . ALA A 1 139 ? -22.079 1.626 4.679 1.00 40.28 139 ALA A C 1
ATOM 1094 O O . ALA A 1 139 ? -23.030 1.099 4.111 1.00 40.28 139 ALA A O 1
ATOM 1095 N N . SER A 1 140 ? -21.180 2.354 3.997 1.00 41.44 140 SER A N 1
ATOM 1096 C CA . SER A 1 140 ? -21.326 2.624 2.551 1.00 41.44 140 SER A CA 1
ATOM 1097 C C . SER A 1 140 ? -20.709 1.570 1.624 1.00 41.44 140 SER A C 1
ATOM 1099 O O . SER A 1 140 ? -20.750 1.737 0.404 1.00 41.44 140 SER A O 1
ATOM 1101 N N . VAL A 1 141 ? -20.171 0.468 2.163 1.00 44.91 141 VAL A N 1
ATOM 1102 C CA . VAL A 1 141 ? -19.758 -0.683 1.349 1.00 44.91 141 VAL A CA 1
ATOM 1103 C C . VAL A 1 141 ? -21.022 -1.359 0.819 1.00 44.91 141 VAL A C 1
ATOM 1105 O O . VAL A 1 141 ? -21.637 -2.190 1.488 1.00 44.91 141 VAL A O 1
ATOM 1108 N N . THR A 1 142 ? -21.440 -0.977 -0.388 1.00 43.09 142 THR A N 1
ATOM 1109 C CA . THR A 1 142 ? -22.457 -1.706 -1.141 1.00 43.09 142 THR A CA 1
ATOM 1110 C C . THR A 1 142 ? -22.027 -3.160 -1.257 1.00 43.09 142 THR A C 1
ATOM 1112 O O . THR A 1 142 ? -20.872 -3.465 -1.550 1.00 43.09 142 THR A O 1
ATOM 1115 N N . ALA A 1 143 ? -22.975 -4.048 -0.965 1.00 43.75 143 ALA A N 1
ATOM 1116 C CA . ALA A 1 143 ? -22.825 -5.490 -0.929 1.00 43.75 143 ALA A CA 1
ATOM 1117 C C . ALA A 1 143 ? -22.238 -6.044 -2.242 1.00 43.75 143 ALA A C 1
ATOM 1119 O O . ALA A 1 143 ? -22.962 -6.480 -3.135 1.00 43.75 143 ALA A O 1
ATOM 1120 N N . GLY A 1 144 ? -20.909 -6.060 -2.356 1.00 39.25 144 GLY A N 1
ATOM 1121 C CA . GLY A 1 144 ? -20.217 -6.961 -3.267 1.00 39.25 144 GLY A CA 1
ATOM 1122 C C . GLY A 1 144 ? -20.608 -8.384 -2.889 1.00 39.25 144 GLY A C 1
ATOM 1123 O O . GLY A 1 144 ? -20.713 -8.676 -1.697 1.00 39.25 144 GLY A O 1
ATOM 1124 N N . LYS A 1 145 ? -20.897 -9.224 -3.893 1.00 43.62 145 LYS A N 1
ATOM 1125 C CA . LYS A 1 145 ? -21.386 -10.609 -3.758 1.00 43.62 145 LYS A CA 1
ATOM 1126 C C . LYS A 1 145 ? -20.791 -11.294 -2.519 1.00 43.62 145 LYS A C 1
ATOM 1128 O O . LYS A 1 145 ? -19.678 -11.810 -2.569 1.00 43.62 145 LYS A O 1
ATOM 1133 N N . ARG A 1 146 ? -21.543 -11.292 -1.410 1.00 48.25 146 ARG A N 1
ATOM 1134 C CA . ARG A 1 146 ? -21.227 -12.069 -0.210 1.00 48.25 146 ARG A CA 1
ATOM 1135 C C . ARG A 1 146 ? -21.378 -13.530 -0.601 1.00 48.25 146 ARG A C 1
ATOM 1137 O O . ARG A 1 146 ? -22.489 -14.018 -0.769 1.00 48.25 146 ARG A O 1
ATOM 1144 N N . THR A 1 147 ? -20.257 -14.200 -0.824 1.00 49.84 147 THR A N 1
ATOM 1145 C CA . THR A 1 147 ? -20.201 -15.615 -1.211 1.00 49.84 147 THR A CA 1
ATOM 1146 C C . THR A 1 147 ? -20.334 -16.564 -0.016 1.00 49.84 147 THR A C 1
ATOM 1148 O O . THR A 1 147 ? -20.343 -17.775 -0.207 1.00 49.84 147 THR A O 1
ATOM 1151 N N . LYS A 1 148 ? -20.498 -16.026 1.199 1.00 58.62 148 LYS A N 1
ATOM 1152 C CA . LYS A 1 148 ? -20.841 -16.747 2.430 1.00 58.62 148 LYS A CA 1
ATOM 1153 C C . LYS A 1 148 ? -22.008 -16.059 3.127 1.00 58.62 148 LYS A C 1
ATOM 1155 O O . LYS A 1 148 ? -22.190 -14.845 2.990 1.00 58.62 148 LYS A O 1
ATOM 1160 N N . THR A 1 149 ? -22.849 -16.833 3.809 1.00 70.62 149 THR A N 1
ATOM 1161 C CA . THR A 1 149 ? -24.013 -16.259 4.493 1.00 70.62 149 THR A CA 1
ATOM 1162 C C . THR A 1 149 ? -23.519 -15.365 5.629 1.00 70.62 149 THR A C 1
ATOM 1164 O O . THR A 1 149 ? -22.594 -15.723 6.347 1.00 70.62 149 THR A O 1
ATOM 1167 N N . LEU A 1 150 ? -24.129 -14.191 5.816 1.00 68.06 150 LEU A N 1
ATOM 1168 C CA . LEU A 1 150 ? -23.793 -13.266 6.913 1.00 68.06 150 LEU A CA 1
ATOM 1169 C C . LEU A 1 150 ? -23.754 -13.971 8.286 1.00 68.06 150 LEU A C 1
ATOM 1171 O O . LEU A 1 150 ? -23.005 -13.565 9.167 1.00 68.06 150 LEU A O 1
ATOM 1175 N N . ALA A 1 151 ? -24.541 -15.036 8.451 1.00 66.38 151 ALA A N 1
ATOM 1176 C CA . ALA A 1 151 ? -24.541 -15.886 9.633 1.00 66.38 151 ALA A CA 1
ATOM 1177 C C . ALA A 1 151 ? -23.183 -16.571 9.888 1.00 66.38 151 ALA A C 1
ATOM 1179 O O . ALA A 1 151 ? -22.729 -16.583 11.024 1.00 66.38 151 ALA A O 1
ATOM 1180 N N . GLU A 1 152 ? -22.504 -17.079 8.858 1.00 68.56 152 GLU A N 1
ATOM 1181 C CA . GLU A 1 152 ? -21.183 -17.714 8.993 1.00 68.56 152 GLU A CA 1
ATOM 1182 C C . GLU A 1 152 ? -20.102 -16.707 9.404 1.00 68.56 152 GLU A C 1
ATOM 1184 O O . GLU A 1 152 ? -19.273 -17.001 10.265 1.00 68.56 152 GLU A O 1
ATOM 1189 N N . ASP A 1 153 ? -20.132 -15.499 8.834 1.00 69.50 153 ASP A N 1
ATOM 1190 C CA . ASP A 1 153 ? -19.202 -14.428 9.206 1.00 69.50 153 ASP A CA 1
ATOM 1191 C C . ASP A 1 153 ? -19.429 -13.980 10.658 1.00 69.50 153 ASP A C 1
ATOM 1193 O O . ASP A 1 153 ? -18.473 -13.775 11.408 1.00 69.50 153 ASP A O 1
ATOM 1197 N N . LEU A 1 154 ? -20.695 -13.868 11.079 1.00 71.81 154 LEU A N 1
ATOM 1198 C CA . LEU A 1 154 ? -21.051 -13.558 12.464 1.00 71.81 154 LEU A CA 1
ATOM 1199 C C . LEU A 1 154 ? -20.612 -14.669 13.423 1.00 71.81 154 LEU A C 1
ATOM 1201 O O . LEU A 1 154 ? -20.062 -14.356 14.475 1.00 71.81 154 LEU A O 1
ATOM 1205 N N . ASP A 1 155 ? -20.777 -15.939 13.048 1.00 72.00 155 ASP A N 1
ATOM 1206 C CA . ASP A 1 155 ? -20.275 -17.091 13.802 1.00 72.00 155 ASP A CA 1
ATOM 1207 C C . ASP A 1 155 ? -18.753 -17.008 13.999 1.00 72.00 155 ASP A C 1
ATOM 1209 O O . ASP A 1 155 ? -18.254 -17.220 15.106 1.00 72.00 155 ASP A O 1
ATOM 1213 N N . ILE A 1 156 ? -18.000 -16.669 12.949 1.00 72.38 156 ILE A N 1
ATOM 1214 C CA . ILE A 1 156 ? -16.538 -16.525 13.013 1.00 72.38 156 ILE A CA 1
ATOM 1215 C C . ILE A 1 156 ? -16.138 -15.367 13.933 1.00 72.38 156 ILE A C 1
ATOM 1217 O O . ILE A 1 156 ? -15.302 -15.558 14.819 1.00 72.38 156 ILE A O 1
ATOM 1221 N N . ILE A 1 157 ? -16.736 -14.184 13.750 1.00 72.25 157 ILE A N 1
ATOM 1222 C CA . ILE A 1 157 ? -16.454 -12.996 14.573 1.00 72.25 157 ILE A CA 1
ATOM 1223 C C . ILE A 1 157 ? -16.748 -13.296 16.039 1.00 72.25 157 ILE A C 1
ATOM 1225 O O . ILE A 1 157 ? -15.947 -12.992 16.921 1.00 72.25 157 ILE A O 1
ATOM 1229 N N . PHE A 1 158 ? -17.885 -13.926 16.297 1.00 73.19 158 PHE A N 1
ATOM 1230 C CA . PHE A 1 158 ? -18.318 -14.244 17.638 1.00 73.19 158 PHE A CA 1
ATOM 1231 C C . PHE A 1 158 ? -17.389 -15.260 18.316 1.00 73.19 158 PHE A C 1
ATOM 1233 O O . PHE A 1 158 ? -16.959 -15.044 19.448 1.00 73.19 158 PHE A O 1
ATOM 1240 N N . ASN A 1 159 ? -16.999 -16.327 17.614 1.00 71.88 159 ASN A N 1
ATOM 1241 C CA . ASN A 1 159 ? -16.022 -17.284 18.135 1.00 71.88 159 ASN A CA 1
ATOM 1242 C C . ASN A 1 159 ? -14.671 -16.611 18.421 1.00 71.88 159 ASN A C 1
ATOM 1244 O O . ASN A 1 159 ? -14.064 -16.877 19.456 1.00 71.88 159 ASN A O 1
ATOM 1248 N N . ALA A 1 160 ? -14.220 -15.704 17.550 1.00 70.56 160 ALA A N 1
ATOM 1249 C CA . ALA A 1 160 ? -12.997 -14.942 17.778 1.00 70.56 160 ALA A CA 1
ATOM 1250 C C . ALA A 1 160 ? -13.101 -14.054 19.032 1.00 70.56 160 ALA A C 1
ATOM 1252 O O . ALA A 1 160 ? -12.167 -14.031 19.833 1.00 70.56 160 ALA A O 1
ATOM 1253 N N . LEU A 1 161 ? -14.233 -13.376 19.255 1.00 68.94 161 LEU A N 1
ATOM 1254 C CA . LEU A 1 161 ? -14.464 -12.555 20.452 1.00 68.94 161 LEU A CA 1
ATOM 1255 C C . LEU A 1 161 ? -14.444 -13.390 21.737 1.00 68.94 161 LEU A C 1
ATOM 1257 O O . LEU A 1 161 ? -13.799 -12.998 22.707 1.00 68.94 161 LEU A O 1
ATOM 1261 N N . VAL A 1 162 ? -15.081 -14.564 21.731 1.00 68.94 162 VAL A N 1
ATOM 1262 C CA . VAL A 1 162 ? -15.099 -15.482 22.882 1.00 68.94 162 VAL A CA 1
ATOM 1263 C C . VAL A 1 162 ? -13.703 -16.033 23.184 1.00 68.94 162 VAL A C 1
ATOM 1265 O O . VAL A 1 162 ? -13.311 -16.087 24.347 1.00 68.94 162 VAL A O 1
ATOM 1268 N N . VAL A 1 163 ? -12.926 -16.401 22.160 1.00 68.69 163 VAL A N 1
ATOM 1269 C CA . VAL A 1 163 ? -11.544 -16.887 22.327 1.00 68.69 163 VAL A CA 1
ATOM 1270 C C . VAL A 1 163 ? -10.619 -15.774 22.831 1.00 68.69 163 VAL A C 1
ATOM 1272 O O . VAL A 1 163 ? -9.818 -15.993 23.737 1.00 68.69 163 VAL A O 1
ATOM 1275 N N . THR A 1 164 ? -10.754 -14.561 22.290 1.00 67.56 164 THR A N 1
ATOM 1276 C CA . THR A 1 164 ? -9.906 -13.413 22.659 1.00 67.56 164 THR A CA 1
ATOM 1277 C C . THR A 1 164 ? -10.304 -12.812 24.014 1.00 67.56 164 THR A C 1
ATOM 1279 O O . THR A 1 164 ? -9.506 -12.099 24.617 1.00 67.56 164 THR A O 1
ATOM 1282 N N . ARG A 1 165 ? -11.491 -13.151 24.547 1.00 64.69 165 ARG A N 1
ATOM 1283 C CA . ARG A 1 165 ? -11.992 -12.739 25.873 1.00 64.69 165 ARG A CA 1
ATOM 1284 C C . ARG A 1 165 ? -10.985 -12.981 26.992 1.00 64.69 165 ARG A C 1
ATOM 1286 O O . ARG A 1 165 ? -10.804 -12.111 27.830 1.00 64.69 165 ARG A O 1
ATOM 1293 N N . ALA A 1 166 ? -10.310 -14.130 26.987 1.00 62.97 166 ALA A N 1
ATOM 1294 C CA . ALA A 1 166 ? -9.323 -14.471 28.012 1.00 62.97 166 ALA A CA 1
ATOM 1295 C C . ALA A 1 166 ? -8.044 -13.608 27.943 1.00 62.97 166 ALA A C 1
ATOM 1297 O O . ALA A 1 166 ? -7.328 -13.504 28.933 1.00 62.97 166 ALA A O 1
ATOM 1298 N N . GLY A 1 167 ? -7.757 -13.001 26.782 1.00 57.97 167 GLY A N 1
ATOM 1299 C CA . GLY A 1 167 ? -6.600 -12.130 26.546 1.00 57.97 167 GLY A CA 1
ATOM 1300 C C . GLY A 1 167 ? -6.918 -10.630 26.549 1.00 57.97 167 GLY A C 1
ATOM 1301 O O . GLY A 1 167 ? -5.996 -9.815 26.501 1.00 57.97 167 GLY A O 1
ATOM 1302 N N . LEU A 1 168 ? -8.199 -10.246 26.615 1.00 62.41 168 LEU A N 1
ATOM 1303 C CA . LEU A 1 168 ? -8.628 -8.868 26.853 1.00 62.41 168 LEU A CA 1
ATOM 1304 C C . LEU A 1 168 ? -8.341 -8.528 28.325 1.00 62.41 168 LEU A C 1
ATOM 1306 O O . LEU A 1 168 ? -9.201 -8.672 29.187 1.00 62.41 168 LEU A O 1
ATOM 1310 N N . SER A 1 169 ? -7.089 -8.146 28.596 1.00 52.12 169 SER A N 1
ATOM 1311 C CA . SER A 1 169 ? -6.581 -7.712 29.904 1.00 52.12 169 SER A CA 1
ATOM 1312 C C . SER A 1 169 ? -7.542 -6.749 30.617 1.00 52.12 169 SER A C 1
ATOM 1314 O O . SER A 1 169 ? -8.082 -5.828 29.993 1.00 52.12 169 SER A O 1
ATOM 1316 N N . GLU A 1 170 ? -7.684 -6.921 31.937 1.00 56.22 170 GLU A N 1
ATOM 1317 C CA . GLU A 1 170 ? -8.428 -6.031 32.844 1.00 56.22 170 GLU A CA 1
ATOM 1318 C C . GLU A 1 170 ? -8.005 -4.550 32.736 1.00 56.22 170 GLU A C 1
ATOM 1320 O O . GLU A 1 170 ? -8.771 -3.672 33.129 1.00 56.22 170 GLU A O 1
ATOM 1325 N N . GLU A 1 171 ? -6.825 -4.249 32.179 1.00 53.84 171 GLU A N 1
ATOM 1326 C CA . GLU A 1 171 ? -6.283 -2.886 32.083 1.00 53.84 171 GLU A CA 1
ATOM 1327 C C . GLU A 1 171 ? -6.782 -2.051 30.889 1.00 53.84 171 GLU A C 1
ATOM 1329 O O . GLU A 1 171 ? -6.670 -0.827 30.932 1.00 53.84 171 GLU A O 1
ATOM 1334 N N . LEU A 1 172 ? -7.314 -2.654 29.816 1.00 52.66 172 LEU A N 1
ATOM 1335 C CA . LEU A 1 172 ? -7.563 -1.931 28.548 1.00 52.66 172 LEU A CA 1
ATOM 1336 C C . LEU A 1 172 ? -9.015 -1.942 28.059 1.00 52.66 172 LEU A C 1
ATOM 1338 O O . LEU A 1 172 ? -9.362 -1.182 27.153 1.00 52.66 172 LEU A O 1
ATOM 1342 N N . SER A 1 173 ? -9.879 -2.761 28.651 1.00 54.44 173 SER A N 1
ATOM 1343 C CA . SER A 1 173 ? -11.297 -2.785 28.310 1.00 54.44 173 SER A CA 1
ATOM 1344 C C . SER A 1 173 ? -12.099 -1.985 29.329 1.00 54.44 173 SER A C 1
ATOM 1346 O O . SER A 1 173 ? -12.239 -2.404 30.476 1.00 54.44 173 SER A O 1
ATOM 1348 N N . ASP A 1 174 ? -12.725 -0.892 28.887 1.00 64.00 174 ASP A N 1
ATOM 1349 C CA . ASP A 1 174 ? -13.876 -0.301 29.577 1.00 64.00 174 ASP A CA 1
ATOM 1350 C C . ASP A 1 174 ? -14.805 -1.447 30.029 1.00 64.00 174 ASP A C 1
ATOM 1352 O O . ASP A 1 174 ? -15.182 -2.291 29.210 1.00 64.00 174 ASP A O 1
ATOM 1356 N N . ARG A 1 175 ? -15.119 -1.554 31.331 1.00 64.62 175 ARG A N 1
ATOM 1357 C CA . ARG A 1 175 ? -15.890 -2.683 31.909 1.00 64.62 175 ARG A CA 1
ATOM 1358 C C . ARG A 1 175 ? -17.199 -2.941 31.148 1.00 64.62 175 ARG A C 1
ATOM 1360 O O . ARG A 1 175 ? -17.717 -4.055 31.143 1.00 64.62 175 ARG A O 1
ATOM 1367 N N . ARG A 1 176 ? -17.707 -1.908 30.470 1.00 68.94 176 ARG A N 1
ATOM 1368 C CA . ARG A 1 176 ? -18.868 -1.937 29.576 1.00 68.94 176 ARG A CA 1
ATOM 1369 C C . ARG A 1 176 ? -18.668 -2.828 28.348 1.00 68.94 176 ARG A C 1
ATOM 1371 O O . ARG A 1 176 ? -19.586 -3.556 27.994 1.00 68.94 176 ARG A O 1
ATOM 1378 N N . SER A 1 177 ? -17.493 -2.813 27.724 1.00 69.19 177 SER A N 1
ATOM 1379 C CA . SER A 1 177 ? -17.197 -3.616 26.532 1.00 69.19 177 SER A CA 1
ATOM 1380 C C . SER A 1 177 ? -17.157 -5.109 26.857 1.00 69.19 177 SER A C 1
ATOM 1382 O O . SER A 1 177 ? -17.770 -5.897 26.141 1.00 69.19 177 SER A O 1
ATOM 1384 N N . ILE A 1 178 ? -16.537 -5.493 27.980 1.00 73.00 178 ILE A N 1
ATOM 1385 C CA . ILE A 1 178 ? -16.585 -6.876 28.488 1.00 73.00 178 ILE A CA 1
ATOM 1386 C C . ILE A 1 178 ? -18.025 -7.276 28.829 1.00 73.00 178 ILE A C 1
ATOM 1388 O O . ILE A 1 178 ? -18.468 -8.337 28.406 1.00 73.00 178 ILE A O 1
ATOM 1392 N N . ALA A 1 179 ? -18.792 -6.416 29.509 1.00 74.56 179 ALA A N 1
ATOM 1393 C CA . ALA A 1 179 ? -20.187 -6.716 29.843 1.00 74.56 179 ALA A CA 1
ATOM 1394 C C . ALA A 1 179 ? -21.070 -6.927 28.597 1.00 74.56 179 ALA A C 1
ATOM 1396 O O . ALA A 1 179 ? -21.925 -7.812 28.584 1.00 74.56 179 ALA A O 1
ATOM 1397 N N . ILE A 1 180 ? -20.848 -6.149 27.532 1.00 76.81 180 ILE A N 1
ATOM 1398 C CA . ILE A 1 180 ? -21.543 -6.321 26.249 1.00 76.81 180 ILE A CA 1
ATOM 1399 C C . ILE A 1 180 ? -21.123 -7.634 25.580 1.00 76.81 180 ILE A C 1
ATOM 1401 O O . ILE A 1 180 ? -21.990 -8.362 25.093 1.00 76.81 180 ILE A O 1
ATOM 1405 N N . ILE A 1 181 ? -19.826 -7.960 25.573 1.00 75.12 181 ILE A N 1
ATOM 1406 C CA . ILE A 1 181 ? -19.325 -9.234 25.037 1.00 75.12 181 ILE A CA 1
ATOM 1407 C C . ILE A 1 181 ? -19.942 -10.404 25.806 1.00 75.12 181 ILE A C 1
ATOM 1409 O O . ILE A 1 181 ? -20.413 -11.343 25.177 1.00 75.12 181 ILE A O 1
ATOM 1413 N N . ASP A 1 182 ? -20.030 -10.335 27.132 1.00 76.56 182 ASP A N 1
ATOM 1414 C CA . ASP A 1 182 ? -20.598 -11.398 27.966 1.00 76.56 182 ASP A CA 1
ATOM 1415 C C . ASP A 1 182 ? -22.101 -11.580 27.720 1.00 76.56 182 ASP A C 1
ATOM 1417 O O . ASP A 1 182 ? -22.569 -12.697 27.489 1.00 76.56 182 ASP A O 1
ATOM 1421 N N . TYR A 1 183 ? -22.852 -10.476 27.684 1.00 78.62 183 TYR A N 1
ATOM 1422 C CA . TYR A 1 183 ? -24.291 -10.488 27.419 1.00 78.62 183 TYR A CA 1
ATOM 1423 C C . TYR A 1 183 ? -24.619 -11.037 26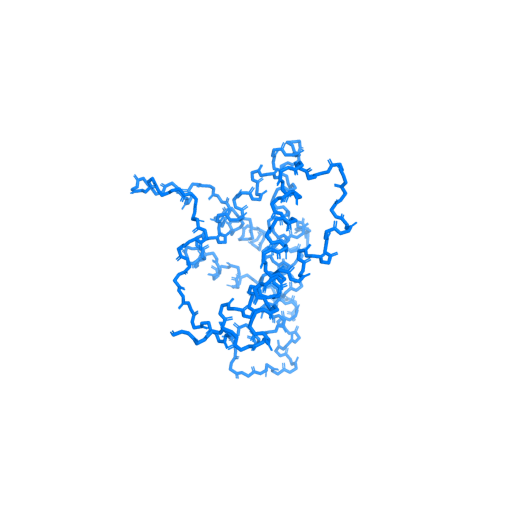.026 1.00 78.62 183 TYR A C 1
ATOM 1425 O O . TYR A 1 183 ? -25.457 -11.929 25.866 1.00 78.62 183 TYR A O 1
ATOM 1433 N N . THR A 1 184 ? -23.932 -10.527 25.001 1.00 76.56 184 THR A N 1
ATOM 1434 C CA . THR A 1 184 ? -24.098 -11.024 23.630 1.00 76.56 184 THR A CA 1
ATOM 1435 C C . THR A 1 184 ? -23.635 -12.472 23.517 1.00 76.56 184 THR A C 1
ATOM 1437 O O . THR A 1 184 ? -24.272 -13.252 22.802 1.00 76.56 184 THR A O 1
ATOM 1440 N N . SER A 1 185 ? -22.609 -12.856 24.289 1.00 76.12 185 SER A N 1
ATOM 1441 C CA . SER A 1 185 ? -22.089 -14.218 24.306 1.00 76.12 185 SER A CA 1
ATOM 1442 C C . SER A 1 185 ? -23.132 -15.236 24.754 1.00 76.12 185 SER A C 1
ATOM 1444 O O . SER A 1 185 ? -23.364 -16.272 24.124 1.00 76.12 185 SER A O 1
ATOM 1446 N N . GLU A 1 186 ? -23.816 -14.905 25.842 1.00 76.31 186 GLU A N 1
ATOM 1447 C CA . GLU A 1 186 ? -24.836 -15.758 26.426 1.00 76.31 186 GLU A CA 1
ATOM 1448 C C . GLU A 1 186 ? -26.076 -15.882 25.527 1.00 76.31 186 GLU A C 1
ATOM 1450 O O . GLU A 1 186 ? -26.604 -16.982 25.329 1.00 76.31 186 GLU A O 1
ATOM 1455 N N . ILE A 1 187 ? -26.527 -14.773 24.933 1.00 75.69 187 ILE A N 1
ATOM 1456 C CA . ILE A 1 187 ? -27.684 -14.765 24.026 1.00 75.69 187 ILE A CA 1
ATOM 1457 C C . ILE A 1 187 ? -27.424 -15.626 22.799 1.00 75.69 187 ILE A C 1
ATOM 1459 O O . ILE A 1 187 ? -28.273 -16.434 22.416 1.00 75.69 187 ILE A O 1
ATOM 1463 N N . TYR A 1 188 ? -26.252 -15.483 22.193 1.00 73.31 188 TYR A N 1
ATOM 1464 C CA . TYR A 1 188 ? -25.915 -16.234 20.998 1.00 73.31 188 TYR A CA 1
ATOM 1465 C C . TYR A 1 188 ? -25.730 -17.733 21.301 1.00 73.31 188 TYR A C 1
ATOM 1467 O O . TYR A 1 188 ? -26.221 -18.570 20.543 1.00 73.31 188 TYR A O 1
ATOM 1475 N N . ALA A 1 189 ? -25.145 -18.107 22.447 1.00 74.06 189 ALA A N 1
ATOM 1476 C CA . ALA A 1 189 ? -25.081 -19.511 22.872 1.00 74.06 189 ALA A CA 1
ATOM 1477 C C . ALA A 1 189 ? -26.485 -20.125 23.044 1.00 74.06 189 ALA A C 1
ATOM 1479 O O . ALA A 1 189 ? -26.742 -21.257 22.620 1.00 74.06 189 ALA A O 1
ATOM 1480 N N . ARG A 1 190 ? -27.427 -19.358 23.612 1.00 74.38 190 ARG A N 1
ATOM 1481 C CA . ARG A 1 190 ? -28.840 -19.759 23.718 1.00 74.38 190 ARG A CA 1
ATOM 1482 C C . ARG A 1 190 ? -29.498 -19.886 22.341 1.00 74.38 190 ARG A C 1
ATOM 1484 O O . ARG A 1 190 ? -30.231 -20.846 22.119 1.00 74.38 190 ARG A O 1
ATOM 1491 N N . TYR A 1 191 ? -29.225 -18.963 21.422 1.00 70.38 191 TYR A N 1
ATOM 1492 C CA . TYR A 1 191 ? -29.742 -18.989 20.051 1.00 70.38 191 TYR A CA 1
ATOM 1493 C C . TYR A 1 191 ? -29.225 -20.205 19.265 1.00 70.38 191 TYR A C 1
ATOM 1495 O O . TYR A 1 191 ? -30.017 -20.953 18.697 1.00 70.38 191 TYR A O 1
ATOM 1503 N N . LYS A 1 192 ? -27.920 -20.493 19.331 1.00 70.81 192 LYS A N 1
ATOM 1504 C CA . LYS A 1 192 ? -27.300 -21.663 18.688 1.00 70.81 192 LYS A CA 1
ATOM 1505 C C . LYS A 1 192 ? -27.860 -22.984 19.222 1.00 70.81 192 LYS A C 1
ATOM 1507 O O . LYS A 1 192 ? -28.127 -23.899 18.449 1.00 70.81 192 LYS A O 1
ATOM 1512 N N . LYS A 1 193 ? -28.128 -23.055 20.532 1.00 74.12 193 LYS A N 1
ATOM 1513 C CA . LYS A 1 193 ? -28.785 -24.207 21.171 1.00 74.12 193 LYS A CA 1
ATOM 1514 C C . LYS A 1 193 ? -30.245 -24.386 20.735 1.00 74.12 193 LYS A C 1
ATOM 1516 O O . LYS A 1 193 ? -30.723 -25.515 20.709 1.00 74.12 193 LYS A O 1
ATOM 1521 N N . LYS A 1 194 ? -30.960 -23.301 20.412 1.00 67.50 194 LYS A N 1
ATOM 1522 C CA . LYS A 1 194 ? -32.324 -23.359 19.851 1.00 67.50 194 LYS A CA 1
ATOM 1523 C C . LYS A 1 194 ? -32.314 -23.789 18.384 1.00 67.50 194 LYS A C 1
ATOM 1525 O O . LYS A 1 194 ? -33.106 -24.640 17.997 1.00 67.50 194 LYS A O 1
ATOM 1530 N N . LEU A 1 195 ? -31.369 -23.275 17.594 1.00 63.34 195 LEU A N 1
ATOM 1531 C CA . LEU A 1 195 ? -31.162 -23.696 16.206 1.00 63.34 195 LEU A CA 1
ATOM 1532 C C . LEU A 1 195 ? -30.822 -25.188 16.100 1.00 63.34 195 LEU A C 1
ATOM 1534 O O . LEU A 1 195 ? -31.399 -25.883 15.271 1.00 63.34 195 LEU A O 1
ATOM 1538 N N . SER A 1 196 ? -29.950 -25.712 16.970 1.00 62.81 196 SER A N 1
ATOM 1539 C CA . SER A 1 196 ? -29.584 -27.137 16.954 1.00 62.81 196 SER A CA 1
ATOM 1540 C C . SER A 1 196 ? -30.709 -28.072 17.410 1.00 62.81 196 SER A C 1
ATOM 1542 O O . SER A 1 196 ? -30.603 -29.281 17.233 1.00 62.81 196 SER A O 1
ATOM 1544 N N . LYS A 1 197 ? -31.757 -27.533 18.043 1.00 66.75 197 LYS A N 1
ATOM 1545 C CA . LYS A 1 197 ? -32.940 -28.281 18.485 1.00 66.75 197 LYS A CA 1
ATOM 1546 C C . LYS A 1 197 ? -34.097 -28.245 17.486 1.00 66.75 197 LYS A C 1
ATOM 1548 O O . LYS A 1 197 ? -35.072 -28.952 17.695 1.00 66.75 197 LYS A O 1
ATOM 1553 N N . GLY A 1 198 ? -33.988 -27.468 16.405 1.00 50.09 198 GLY A N 1
ATOM 1554 C CA . GLY A 1 198 ? -35.058 -27.342 15.413 1.00 50.09 198 GLY A CA 1
ATOM 1555 C C . GLY A 1 198 ? -36.278 -26.549 15.899 1.00 50.09 198 GLY A C 1
ATOM 1556 O O . GLY A 1 198 ? -37.310 -26.583 15.240 1.00 50.09 198 GLY A O 1
ATOM 1557 N N . ASP A 1 199 ? -36.167 -25.793 16.999 1.00 51.56 199 ASP A N 1
ATOM 1558 C CA . ASP A 1 199 ? -37.283 -25.069 17.642 1.00 51.56 199 ASP A CA 1
ATOM 1559 C C . ASP A 1 199 ? -37.730 -23.795 16.878 1.00 51.56 199 ASP A C 1
ATOM 1561 O O . ASP A 1 199 ? -38.281 -22.863 17.463 1.00 51.56 199 ASP A O 1
ATOM 1565 N N . TYR A 1 200 ? -37.488 -23.728 15.567 1.00 50.47 200 TYR A N 1
ATOM 1566 C CA . TYR A 1 200 ? -37.945 -22.648 14.684 1.00 50.47 200 TYR A CA 1
ATOM 1567 C C . TYR A 1 200 ? -39.022 -23.151 13.720 1.00 50.47 200 TYR A C 1
ATOM 1569 O O . TYR A 1 200 ? -38.897 -23.004 12.509 1.00 50.47 200 TYR A O 1
ATOM 1577 N N . ILE A 1 201 ? -40.081 -23.753 14.258 1.00 40.81 201 ILE A N 1
ATOM 1578 C CA . ILE A 1 201 ? -41.365 -23.872 13.563 1.00 40.81 201 ILE A CA 1
ATOM 1579 C C . ILE A 1 201 ? -42.459 -23.551 14.584 1.00 40.81 201 ILE A C 1
ATOM 1581 O O . ILE A 1 201 ? -42.826 -24.389 15.405 1.00 40.81 201 ILE A O 1
ATOM 1585 N N . SER A 1 202 ? -42.944 -22.311 14.538 1.00 36.91 202 SER A N 1
ATOM 1586 C CA . SER A 1 202 ? -44.352 -22.008 14.800 1.00 36.91 202 SER A CA 1
ATOM 1587 C C . SER A 1 202 ? -44.966 -21.588 13.479 1.00 36.91 202 SER A C 1
ATOM 1589 O O . SER A 1 202 ? -44.394 -20.631 12.901 1.00 36.91 202 SER A O 1
#

Secondary structure (DSSP, 8-state):
-HHHHHHHHHHHHHHHHHTGGGS-HHHHHHHHHHHHHHHHH-TT-HHHHHHHHHIIIIIIIIHHHHH-TTTTTS-SSPPPHHHHHHHHHHHHHHHHHHTT-GGGS-HHHHHHHHHHHHHHH-GGGG--TT----S--GGG------SS-HHHHHHHHHHHHHHHGGGS-TTTS-HHHHHHHHHHHHHHHHHHHHHTTT----

Radius of gyration: 23.33 Å; chains: 1; bounding box: 66×50×51 Å

Sequence (202 aa):
MEKVVSDYVLQALCSMNNTADLFPKQIRHILSQTRIGVQKKWPDSADLSERVIANFLFLRYISAAFTTPVVYDLAPATPTIFGQKVLLQVAKSLQHAANGNFAKLSTQIQTETKDLLFRLSSADNFTDKNHSQPPPTFASVTAGKRTKTLAEDLDIIFNALVVTRAGLSEELSDRRSIAIIDYTSEIYARYKKKLSKGDYIS

pLDDT: mean 75.75, std 16.07, range [36.91, 94.38]

Foldseek 3Di:
DVVVLLVVLLVVLVVCLVCLVVPDPLQLVVLQVQLVVCCVVCVVCNVVSQLVSLCCPLVPPVLVCLQPVVVVVNDPDDDDPVSNVSSNSSSVVSVCLSNVVCVPHDPSSVVSSVSSSCSSRPPVVVPPVPDPPDNPDPVPPDDDPPPDDPVVVVVVVLVVLVVCLVVPDPPPDDVVVNVVNVVVNVVVVVVVVCVVVVVPDD

InterPro domains:
  IPR001936 Ras GTPase-activating domain [PF00616] (18-99)
  IPR001936 Ras GTPase-activating domain [PS50018] (1-99)
  IPR008936 Rho GTPase activation protein [G3DSA:1.10.506.10] (3-130)
  IPR008936 Rho GTPase activation protein [SSF48350] (11-135)
  IPR039360 Ras GTPase-activating protein [PTHR10194] (8-103)

Organism: Oikopleura dioica (NCBI:txid34765)